Protein AF-A0AAV3ZSE6-F1 (afdb_monomer_lite)

Secondary structure (DSSP, 8-state):
--SHHHHHHHHHHHHHHHHT---PPPP-PPTT-EE-TTSSEEEEEEEEEEE-HHHHHHHHHHTT-EE----SHHHHHHHHHHHHHTT-SEEEEEEEEETTTTEEE-SS---S-S---BPTT-S-GGG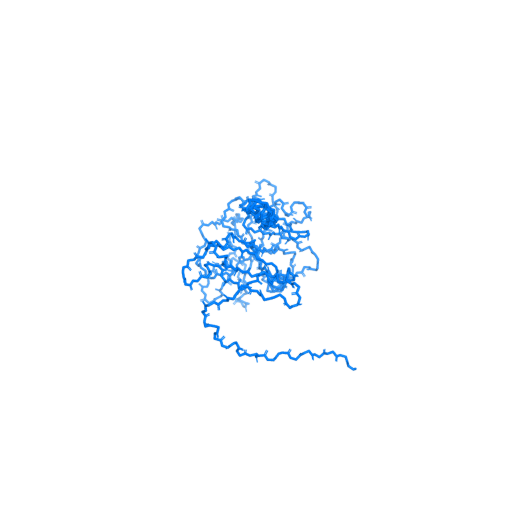--TTT---EEEEEE-BTTBS--EEEEETTS-EEEEEEEE------EETTEETT-S--GGG-EEEE-TTS-EEEE-GGGS-TT-------S----------------

Sequence (233 aa):
MATFGKYFLIVWTILFFNFFMETQAPPSCDHGWTRTPNGEACVKMYIRPPKAWHSARRACRDEGGDLVTIFDETKSNFVRDILAVNNTTTAWIGFHVILTEERWHWLDEDGTPNYTNWRYGYPDEDFWDPMVRAEECAIAAWVNGLGAPWINYVCFVTYPYICEKPLPSKCQWNDTVCLNIHETYDGWKCLKGRDGVARIVWPETYPPGSSGPIISGYALPILRSEKRRRDLQ

Foldseek 3Di:
DPDVVVVVVVVVVVVVVVVVPPPDDAFDDDPQWDAAPVRFKTKHWFFPPFFQQVVQQVVLVVQQWGFADDQDLSRLLVVLVNCVVVVHFKAFGQWWADLVVRDIAGVPRPDDHPDAQADVCPPPPVVDPVVPSFIWGWMFGHDPPGSRHIYIDGRRDTGITMTMHTGPDQQDDDPPDSVDPPPDNPQWDWDQDPVRGIDTDHPVVDDPPDPDPPDPDDDDDDDDDDDDDDDDD

Structure (mmCIF, N/CA/C/O backbone):
data_AF-A0AAV3ZSE6-F1
#
_entry.id   AF-A0AAV3ZSE6-F1
#
loop_
_atom_site.group_PDB
_atom_site.id
_atom_site.type_symbol
_atom_site.label_atom_id
_atom_site.label_alt_id
_atom_site.label_comp_id
_atom_site.label_asym_id
_atom_site.label_entity_id
_atom_site.label_seq_id
_atom_site.pdbx_PDB_ins_code
_atom_site.Cartn_x
_atom_site.Cartn_y
_atom_site.Cartn_z
_atom_site.occupancy
_atom_site.B_iso_or_equiv
_atom_site.auth_seq_id
_atom_site.auth_comp_id
_atom_site.auth_asym_id
_atom_site.auth_atom_id
_atom_site.pdbx_PDB_model_num
ATOM 1 N N . MET A 1 1 ? -50.571 9.881 52.891 1.00 47.00 1 MET A N 1
ATOM 2 C CA . MET A 1 1 ? -49.829 8.755 52.277 1.00 47.00 1 MET A CA 1
ATOM 3 C C . MET A 1 1 ? -49.538 9.052 50.800 1.00 47.00 1 MET A C 1
ATOM 5 O O . MET A 1 1 ? -50.133 8.435 49.933 1.00 47.00 1 MET A O 1
ATOM 9 N N . ALA A 1 2 ? -48.681 10.033 50.483 1.00 50.22 2 ALA A N 1
ATOM 10 C CA . ALA A 1 2 ? -48.444 10.442 49.083 1.00 50.22 2 ALA A CA 1
ATOM 11 C C . ALA A 1 2 ? -47.004 10.924 48.804 1.00 50.22 2 ALA A C 1
ATOM 13 O O . ALA A 1 2 ? -46.751 11.631 47.833 1.00 50.22 2 ALA A O 1
ATOM 14 N N . THR A 1 3 ? -46.051 10.564 49.663 1.00 50.06 3 THR A N 1
ATOM 15 C CA . THR A 1 3 ? -44.640 10.968 49.540 1.00 50.06 3 THR A CA 1
ATOM 16 C C . THR A 1 3 ? -43.708 9.798 49.226 1.00 50.06 3 THR A C 1
ATOM 18 O O . THR A 1 3 ? -42.676 10.019 48.609 1.00 50.06 3 THR A O 1
ATOM 21 N N . PHE A 1 4 ? -44.091 8.549 49.518 1.00 46.91 4 PHE A N 1
ATOM 22 C CA . PHE A 1 4 ? -43.256 7.361 49.265 1.00 46.91 4 PHE A CA 1
ATOM 23 C C . PHE A 1 4 ? -43.131 6.968 47.778 1.00 46.91 4 PHE A C 1
ATOM 25 O O . PHE A 1 4 ? -42.083 6.490 47.357 1.00 46.91 4 PHE A O 1
ATOM 32 N N . GLY A 1 5 ? -44.156 7.216 46.953 1.00 44.03 5 GLY A N 1
ATOM 33 C CA . GLY A 1 5 ? -44.151 6.825 45.532 1.00 44.03 5 GLY A CA 1
ATOM 34 C C . GLY A 1 5 ? -43.256 7.681 44.626 1.00 44.03 5 GLY A C 1
ATOM 35 O O . GLY A 1 5 ? -42.793 7.205 43.593 1.00 44.03 5 GLY A O 1
ATOM 36 N N . LYS A 1 6 ? -42.965 8.932 45.015 1.00 47.88 6 LYS A N 1
ATOM 37 C CA . LYS A 1 6 ? -42.118 9.839 44.219 1.00 47.88 6 LYS A CA 1
ATOM 38 C C . LYS A 1 6 ? -40.635 9.473 44.311 1.00 47.88 6 LYS A C 1
ATOM 40 O O . LYS A 1 6 ? -39.945 9.515 43.301 1.00 47.88 6 LYS A O 1
ATOM 45 N N . TYR A 1 7 ? -40.164 9.049 45.485 1.00 50.03 7 TYR A N 1
ATOM 46 C CA . TYR A 1 7 ? -38.776 8.610 45.666 1.00 50.03 7 TYR A CA 1
ATOM 47 C C . TYR A 1 7 ? -38.485 7.299 44.929 1.00 50.03 7 TYR A C 1
ATOM 49 O O . TYR A 1 7 ? -37.416 7.155 44.347 1.00 50.03 7 TYR A O 1
ATOM 57 N N . PHE A 1 8 ? -39.452 6.377 44.880 1.00 53.03 8 PHE A N 1
ATOM 58 C CA . PHE A 1 8 ? -39.282 5.088 44.205 1.00 53.03 8 PHE A CA 1
ATOM 59 C C . PHE A 1 8 ? -39.116 5.241 42.684 1.00 53.03 8 PHE A C 1
ATOM 61 O O . PHE A 1 8 ? -38.251 4.598 42.102 1.00 53.03 8 PHE A O 1
ATOM 68 N N . LEU A 1 9 ? -39.876 6.148 42.054 1.00 53.94 9 LEU A N 1
ATOM 69 C CA . LEU A 1 9 ? -39.773 6.443 40.619 1.00 53.94 9 LEU A CA 1
ATOM 70 C C . LEU A 1 9 ? -38.476 7.180 40.255 1.00 53.94 9 LEU A C 1
ATOM 72 O O . LEU A 1 9 ? -37.886 6.872 39.227 1.00 53.94 9 LEU A O 1
ATOM 76 N N . ILE A 1 10 ? -38.004 8.102 41.104 1.00 56.94 10 ILE A N 1
ATOM 77 C CA . ILE A 1 10 ? -36.757 8.855 40.874 1.00 56.94 10 ILE A CA 1
ATOM 78 C C . I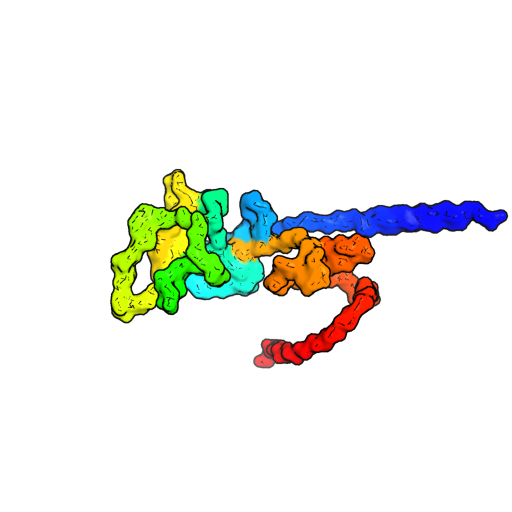LE A 1 10 ? -35.527 7.944 41.002 1.00 56.94 10 ILE A C 1
ATOM 80 O O . ILE A 1 10 ? -34.599 8.036 40.203 1.00 56.94 10 ILE A O 1
ATOM 84 N N . VAL A 1 11 ? -35.518 7.030 41.978 1.00 57.41 11 VAL A N 1
ATOM 85 C CA . VAL A 1 11 ? -34.429 6.051 42.126 1.00 57.41 11 VAL A CA 1
ATOM 86 C C . VAL A 1 11 ? -34.446 5.050 40.965 1.00 57.41 11 VAL A C 1
ATOM 88 O O . VAL A 1 11 ? -33.386 4.721 40.440 1.00 57.41 11 VAL A O 1
ATOM 91 N N . TRP A 1 12 ? -35.628 4.639 40.487 1.00 50.97 12 TRP A N 1
ATOM 92 C CA . TRP A 1 12 ? -35.752 3.782 39.304 1.00 50.97 12 TRP A CA 1
ATOM 93 C C . TRP A 1 12 ? -35.267 4.466 38.023 1.00 50.97 12 TRP A C 1
ATOM 95 O O . TRP A 1 12 ? -34.550 3.836 37.256 1.00 50.97 12 TRP A O 1
ATOM 105 N N . THR A 1 13 ? -35.579 5.749 37.797 1.00 53.41 13 THR A N 1
ATOM 106 C CA . THR A 1 13 ? -35.092 6.486 36.619 1.00 53.41 13 THR A CA 1
ATOM 107 C C . THR A 1 13 ? -33.597 6.760 36.678 1.00 53.41 13 THR A C 1
ATOM 109 O O . THR A 1 13 ? -32.956 6.672 35.640 1.00 53.41 13 THR A O 1
ATOM 112 N N . ILE A 1 14 ? -33.022 7.045 37.853 1.00 53.88 14 ILE A N 1
ATOM 113 C CA . ILE A 1 14 ? -31.570 7.235 38.021 1.00 53.88 14 ILE A CA 1
ATOM 114 C C . ILE A 1 14 ? -30.821 5.911 37.818 1.00 53.88 14 ILE A C 1
ATOM 116 O O . ILE A 1 14 ? -29.794 5.896 37.144 1.00 53.88 14 ILE A O 1
ATOM 120 N N . LEU A 1 15 ? -31.329 4.790 38.336 1.00 51.50 15 LEU A N 1
ATOM 121 C CA . LEU A 1 15 ? -30.721 3.475 38.109 1.00 51.50 15 LEU A CA 1
ATOM 122 C C . LEU A 1 15 ? -30.873 3.013 36.645 1.00 51.50 15 LEU A C 1
ATOM 124 O O . LEU A 1 15 ? -29.919 2.474 36.096 1.00 51.50 15 LEU A O 1
ATOM 128 N N . PHE A 1 16 ? -31.993 3.307 35.970 1.00 51.22 16 PHE A N 1
ATOM 129 C CA . PHE A 1 16 ? -32.158 3.053 34.526 1.00 51.22 16 PHE A CA 1
ATOM 130 C C . PHE A 1 16 ? -31.294 3.973 33.643 1.00 51.22 16 PHE A C 1
ATOM 132 O O . PHE A 1 16 ? -30.771 3.520 32.629 1.00 51.22 16 PHE A O 1
ATOM 139 N N . PHE A 1 17 ? -31.115 5.250 34.013 1.00 48.50 17 PHE A N 1
ATOM 140 C CA . PHE A 1 17 ? -30.248 6.187 33.281 1.00 48.50 17 PHE A CA 1
ATOM 141 C C . PHE A 1 17 ? -28.769 5.805 33.391 1.00 48.50 17 PHE A C 1
ATOM 143 O O . PHE A 1 17 ? -28.042 5.908 32.407 1.00 48.50 17 PHE A O 1
ATOM 150 N N . ASN A 1 18 ? -28.329 5.332 34.563 1.00 42.00 18 ASN A N 1
ATOM 151 C CA . ASN A 1 18 ? -26.958 4.854 34.762 1.00 42.00 18 ASN A CA 1
ATOM 152 C C . ASN A 1 18 ? -26.698 3.498 34.084 1.00 42.00 18 ASN A C 1
ATOM 154 O O . ASN A 1 18 ? -25.556 3.210 33.745 1.00 42.00 18 ASN A O 1
ATOM 158 N N . PHE A 1 19 ? -27.738 2.692 33.834 1.00 43.69 19 PHE A N 1
ATOM 159 C CA . PHE A 1 19 ? -27.626 1.428 33.095 1.00 43.69 19 PHE A CA 1
ATOM 160 C C . PHE A 1 19 ? -27.504 1.627 31.570 1.00 43.69 19 PHE A C 1
ATOM 162 O O . PHE A 1 19 ? -27.024 0.749 30.867 1.00 43.69 19 PHE A O 1
ATOM 169 N N . PHE A 1 20 ? -27.909 2.787 31.035 1.00 45.12 20 PHE A N 1
ATOM 170 C CA . PHE A 1 20 ? -27.900 3.068 29.589 1.00 45.12 20 PHE A CA 1
ATOM 171 C C . PHE A 1 20 ? -26.660 3.831 29.088 1.00 45.12 20 PHE A C 1
ATOM 173 O O . PHE A 1 20 ? -26.598 4.216 27.921 1.00 45.12 20 PHE A O 1
ATOM 180 N N . MET A 1 21 ? -25.667 4.034 29.956 1.00 43.94 21 MET A N 1
ATOM 181 C CA . MET A 1 21 ? -24.302 4.425 29.589 1.00 43.94 21 MET A CA 1
ATOM 182 C C . MET A 1 21 ? -23.377 3.203 29.680 1.00 43.94 21 MET A C 1
ATOM 184 O O . MET A 1 21 ? -22.280 3.284 30.224 1.00 43.94 21 MET A O 1
ATOM 188 N N . GLU A 1 22 ? -23.817 2.052 29.162 1.00 44.88 22 GLU A N 1
ATOM 189 C CA . GLU A 1 22 ? -22.892 0.973 28.818 1.00 44.88 22 GLU A CA 1
ATOM 190 C C . GLU A 1 22 ? -21.918 1.558 27.785 1.00 44.88 22 GLU A C 1
ATOM 192 O O . GLU A 1 22 ? -22.284 1.890 26.652 1.00 44.88 22 GLU A O 1
ATOM 197 N N . THR A 1 23 ? -20.689 1.802 28.224 1.00 42.88 23 THR A N 1
ATOM 198 C CA . THR A 1 23 ? -19.615 2.354 27.413 1.00 42.88 23 THR A CA 1
ATOM 199 C C . THR A 1 23 ? -19.345 1.383 26.272 1.00 42.88 23 THR A C 1
ATOM 201 O O . THR A 1 23 ? -18.690 0.362 26.475 1.00 42.88 23 THR A O 1
ATOM 204 N N . GLN A 1 24 ? -19.850 1.668 25.070 1.00 53.22 24 GLN A N 1
ATOM 205 C CA . GLN A 1 24 ? -19.402 0.943 23.886 1.00 53.22 24 GLN A CA 1
ATOM 206 C C . GLN A 1 24 ? -17.888 1.117 23.804 1.00 53.22 24 GLN A C 1
ATOM 208 O O . GLN A 1 24 ? -17.390 2.247 23.776 1.00 53.22 24 GLN A O 1
ATOM 213 N N . ALA A 1 25 ? -17.164 -0.001 23.845 1.00 54.03 25 ALA A N 1
ATOM 214 C CA . ALA A 1 25 ? -15.721 0.007 23.696 1.00 54.03 25 ALA A CA 1
ATOM 215 C C . ALA A 1 25 ? -15.362 0.767 22.405 1.00 54.03 25 ALA A C 1
ATOM 217 O O . ALA A 1 25 ? -16.074 0.635 21.402 1.00 54.03 25 ALA A O 1
ATOM 218 N N . PRO A 1 26 ? -14.304 1.595 22.417 1.00 61.12 26 PRO A N 1
ATOM 219 C CA . PRO A 1 26 ? -13.887 2.300 21.216 1.00 61.12 26 PRO A CA 1
ATOM 220 C C . PRO A 1 26 ? -13.619 1.286 20.092 1.00 61.12 26 PRO A C 1
ATOM 222 O O . PRO A 1 26 ? -13.132 0.192 20.388 1.00 61.12 26 PRO A O 1
ATOM 225 N N . PRO A 1 27 ? -13.895 1.634 18.818 1.00 69.19 27 PRO A N 1
ATOM 226 C CA . PRO A 1 27 ? -13.623 0.747 17.691 1.00 69.19 27 PRO A CA 1
ATOM 227 C C . PRO A 1 27 ? -12.187 0.229 17.770 1.00 69.19 27 PRO A C 1
ATOM 229 O O . PRO A 1 27 ? -11.254 1.021 17.885 1.00 69.19 27 PRO A O 1
ATOM 232 N N . SER A 1 28 ? -11.984 -1.081 17.745 1.00 81.94 28 SER A N 1
ATOM 233 C CA . SER A 1 28 ? -10.660 -1.704 17.811 1.00 81.94 28 SER A CA 1
ATOM 234 C C . SER A 1 28 ? -10.385 -2.509 16.548 1.00 81.94 28 SER A C 1
ATOM 236 O O . SER A 1 28 ? -11.311 -2.888 15.840 1.00 81.94 28 SER A O 1
ATOM 238 N N . CYS A 1 29 ? -9.111 -2.781 16.274 1.00 87.62 29 CYS A N 1
ATOM 239 C CA . CYS A 1 29 ? -8.750 -3.696 15.200 1.00 87.62 29 CYS A CA 1
ATOM 240 C C . CYS A 1 29 ? -9.054 -5.142 15.594 1.00 87.62 29 CYS A C 1
ATOM 242 O O . CYS A 1 29 ? -8.879 -5.518 16.756 1.00 87.62 29 CYS A O 1
ATOM 244 N N . ASP A 1 30 ? -9.481 -5.939 14.616 1.00 87.50 30 ASP A N 1
ATOM 245 C CA . ASP A 1 30 ? -9.689 -7.374 14.790 1.00 87.50 30 ASP A CA 1
ATOM 246 C C . ASP A 1 30 ? -8.364 -8.080 15.109 1.00 87.50 30 ASP A C 1
ATOM 248 O O . ASP A 1 30 ? -7.269 -7.558 14.873 1.00 87.50 30 ASP A O 1
ATOM 252 N N . HIS A 1 31 ? -8.439 -9.306 15.627 1.00 87.00 31 HIS A N 1
ATOM 253 C CA . HIS A 1 31 ? -7.239 -10.075 15.944 1.00 87.00 31 HIS A CA 1
ATOM 254 C C . HIS A 1 31 ? -6.325 -10.242 14.713 1.00 87.00 31 HIS A C 1
ATOM 256 O O . HIS A 1 31 ? -6.750 -10.692 13.646 1.00 87.00 31 HIS A O 1
ATOM 262 N N . GLY A 1 32 ? -5.040 -9.914 14.878 1.00 89.38 32 GLY A N 1
ATOM 263 C CA . GLY A 1 32 ? -4.034 -9.975 13.813 1.00 89.38 32 GLY A CA 1
ATOM 264 C C . GLY A 1 32 ? -3.989 -8.749 12.897 1.00 89.38 32 GLY A C 1
ATOM 265 O O . GLY A 1 32 ? -3.174 -8.730 11.977 1.00 89.38 32 GLY A O 1
ATOM 266 N N . TRP A 1 33 ? -4.825 -7.739 13.143 1.00 94.12 33 TRP A N 1
ATOM 267 C CA . TRP A 1 33 ? -4.740 -6.439 12.491 1.00 94.12 33 TRP A CA 1
ATOM 268 C C . TRP A 1 33 ? -4.076 -5.409 13.410 1.00 94.12 33 TRP A C 1
ATOM 270 O O . TRP A 1 33 ? -4.335 -5.356 14.612 1.00 94.12 33 TRP A O 1
ATOM 280 N N . THR A 1 34 ? -3.250 -4.549 12.828 1.00 95.56 34 THR A N 1
ATOM 281 C CA . THR A 1 34 ? -2.498 -3.510 13.534 1.00 95.56 34 THR A CA 1
ATOM 282 C C . THR A 1 34 ? -3.092 -2.143 13.235 1.00 95.56 34 THR A C 1
ATOM 284 O O . THR A 1 34 ? -3.253 -1.763 12.078 1.00 95.56 34 THR A O 1
ATOM 287 N N . ARG A 1 35 ? -3.398 -1.376 14.281 1.00 94.12 35 ARG A N 1
ATOM 288 C CA . ARG A 1 35 ? -3.930 -0.014 14.159 1.00 94.12 35 ARG A CA 1
ATOM 289 C C . ARG A 1 35 ? -2.897 0.922 13.526 1.00 94.12 35 ARG A C 1
ATOM 291 O O . ARG A 1 35 ? -1.724 0.888 13.893 1.00 94.12 35 ARG A O 1
ATOM 298 N N . THR A 1 36 ? -3.338 1.767 12.600 1.00 94.25 36 THR A N 1
ATOM 299 C CA . THR A 1 36 ? -2.487 2.779 11.960 1.00 94.25 36 THR A CA 1
ATOM 300 C C . THR A 1 36 ? -2.092 3.889 12.939 1.00 94.25 36 THR A C 1
ATOM 302 O O . THR A 1 36 ? -2.815 4.125 13.911 1.00 94.25 36 THR A O 1
ATOM 305 N N . PRO A 1 37 ? -0.994 4.629 12.689 1.00 93.56 37 PRO A N 1
ATOM 306 C CA . PRO A 1 37 ? -0.546 5.698 13.587 1.00 93.56 37 PRO A CA 1
ATOM 307 C C . PRO A 1 37 ? -1.586 6.804 13.830 1.00 93.56 37 PRO A C 1
ATOM 309 O O . PRO A 1 37 ? -1.721 7.278 14.954 1.00 93.56 37 PRO A O 1
ATOM 312 N N . ASN A 1 38 ? -2.364 7.176 12.807 1.00 88.31 38 ASN A N 1
ATOM 313 C CA . ASN A 1 38 ? -3.469 8.139 12.933 1.00 88.31 38 ASN A CA 1
ATOM 314 C C . ASN A 1 38 ? -4.718 7.550 13.622 1.00 88.31 38 ASN A C 1
ATOM 316 O O . ASN A 1 38 ? -5.632 8.282 13.988 1.00 88.31 38 ASN A O 1
ATOM 320 N N . GLY A 1 39 ? -4.770 6.230 13.822 1.00 87.62 39 GLY A N 1
ATOM 321 C CA . GLY A 1 39 ? -5.879 5.541 14.472 1.00 87.62 39 GLY A CA 1
ATOM 322 C C . GLY A 1 39 ? -7.161 5.441 13.641 1.00 87.62 39 GLY A C 1
ATOM 323 O O . GLY A 1 39 ? -8.203 5.099 14.203 1.00 87.62 39 GLY A O 1
ATOM 324 N N . GLU A 1 40 ? -7.100 5.728 12.343 1.00 84.75 40 GLU A N 1
ATOM 325 C CA . GLU A 1 40 ? -8.266 5.756 11.450 1.00 84.75 40 GLU A CA 1
ATOM 326 C C . GLU A 1 40 ? -8.478 4.443 10.694 1.00 84.75 40 GLU A C 1
ATOM 328 O O . GLU A 1 40 ? -9.549 4.227 10.136 1.00 84.75 40 GLU A O 1
ATOM 333 N N . ALA A 1 41 ? -7.493 3.544 10.693 1.00 89.44 41 ALA A N 1
ATOM 334 C CA . ALA A 1 41 ? -7.574 2.272 9.993 1.00 89.44 41 ALA A CA 1
ATOM 335 C C . ALA A 1 41 ? -6.803 1.157 10.713 1.00 89.44 41 ALA A C 1
ATOM 337 O O . ALA A 1 41 ? -6.074 1.366 11.689 1.00 89.44 41 ALA A O 1
ATOM 338 N N . CYS A 1 42 ? -6.994 -0.053 10.211 1.00 94.06 42 CYS A N 1
ATOM 339 C CA . CYS A 1 42 ? -6.332 -1.276 10.621 1.00 94.06 42 CYS A CA 1
ATOM 340 C C . CYS A 1 42 ? -5.607 -1.871 9.417 1.00 94.06 42 CYS A C 1
ATOM 342 O O . CYS A 1 42 ? -6.140 -1.881 8.313 1.00 94.06 42 CYS A O 1
ATOM 344 N N . VAL A 1 43 ? -4.402 -2.389 9.626 1.00 97.06 43 VAL A N 1
ATOM 345 C CA . VAL A 1 43 ? -3.546 -2.946 8.576 1.00 97.06 43 VAL A CA 1
ATOM 346 C C . VAL A 1 43 ? -3.125 -4.365 8.925 1.00 97.06 43 VAL A C 1
ATOM 348 O O . VAL A 1 43 ? -2.802 -4.655 10.077 1.00 97.06 43 VAL A O 1
ATOM 351 N N . LYS A 1 44 ? -3.091 -5.250 7.930 1.00 97.25 44 LYS A N 1
ATOM 352 C CA . LYS A 1 44 ? -2.629 -6.630 8.086 1.00 97.25 44 LYS A CA 1
ATOM 353 C C . LYS A 1 44 ? -1.832 -7.080 6.872 1.00 97.25 44 LYS A C 1
ATOM 355 O O . LYS A 1 44 ? -2.191 -6.785 5.737 1.00 97.25 44 LYS A O 1
ATOM 360 N N . MET A 1 45 ? -0.748 -7.809 7.120 1.00 97.44 45 MET A N 1
ATOM 361 C CA . MET A 1 45 ? 0.119 -8.348 6.078 1.00 97.44 45 MET A CA 1
ATOM 362 C C . MET A 1 45 ? -0.131 -9.841 5.866 1.00 97.44 45 MET A C 1
ATOM 364 O O . MET A 1 45 ? -0.221 -10.615 6.817 1.00 97.44 45 MET A O 1
ATOM 368 N N . TYR A 1 46 ? -0.175 -10.245 4.601 1.00 97.62 46 TYR A N 1
ATOM 369 C CA . TYR A 1 46 ? -0.331 -11.624 4.163 1.00 97.62 46 TYR A CA 1
ATOM 370 C C . TYR A 1 46 ? 0.934 -12.097 3.452 1.00 97.62 46 TYR A C 1
ATOM 372 O O . TYR A 1 46 ? 1.232 -11.672 2.339 1.00 97.62 46 TYR A O 1
ATOM 380 N N . ILE A 1 47 ? 1.679 -13.000 4.098 1.00 97.50 47 ILE A N 1
ATOM 381 C CA . ILE A 1 47 ? 2.922 -13.568 3.548 1.00 97.50 47 ILE A CA 1
ATOM 382 C C . ILE A 1 47 ? 2.624 -14.752 2.616 1.00 97.50 47 ILE A C 1
ATOM 384 O O . ILE A 1 47 ? 3.278 -14.920 1.586 1.00 97.50 47 ILE A O 1
ATOM 388 N N . ARG A 1 48 ? 1.647 -15.601 2.972 1.00 96.19 48 ARG A N 1
ATOM 389 C CA . ARG A 1 48 ? 1.276 -16.794 2.196 1.00 96.19 48 ARG A CA 1
ATOM 390 C C . ARG A 1 48 ? -0.247 -16.990 2.121 1.00 96.19 48 ARG A C 1
ATOM 392 O O . ARG A 1 48 ? -0.914 -16.797 3.134 1.00 96.19 48 ARG A O 1
ATOM 399 N N . PRO A 1 49 ? -0.771 -17.465 0.974 1.00 96.94 49 PRO A N 1
ATOM 400 C CA . PRO A 1 49 ? -0.066 -17.573 -0.306 1.00 96.94 49 PRO A CA 1
ATOM 401 C C . PRO A 1 49 ? 0.165 -16.177 -0.919 1.00 96.94 49 PRO A C 1
ATOM 403 O O . PRO A 1 49 ? -0.726 -15.332 -0.814 1.00 96.94 49 PRO A O 1
ATOM 406 N N . PRO A 1 50 ? 1.318 -15.922 -1.567 1.00 97.94 50 PRO A N 1
ATOM 407 C CA . PRO A 1 50 ? 1.511 -14.690 -2.325 1.00 97.94 50 PRO A CA 1
ATOM 408 C C . PRO A 1 50 ? 0.542 -14.649 -3.514 1.00 97.94 50 PRO A C 1
ATOM 410 O O . PRO A 1 50 ? 0.105 -15.691 -4.013 1.00 97.94 50 PRO A O 1
ATOM 413 N N . LYS A 1 51 ? 0.185 -13.447 -3.966 1.00 98.50 51 LYS A N 1
ATOM 414 C CA . LYS A 1 51 ? -0.845 -13.239 -4.994 1.00 98.50 51 LYS A CA 1
ATOM 415 C C . LYS A 1 51 ? -0.403 -12.198 -6.015 1.00 98.50 51 LYS A C 1
ATOM 417 O O . LYS A 1 51 ? 0.359 -11.295 -5.683 1.00 98.50 51 LYS A O 1
ATOM 422 N N . ALA A 1 52 ? -0.890 -12.333 -7.248 1.00 98.12 52 ALA A N 1
ATOM 423 C CA . ALA A 1 52 ? -0.848 -11.255 -8.236 1.00 98.12 52 ALA A CA 1
ATOM 424 C C . ALA A 1 52 ? -1.630 -10.045 -7.707 1.00 98.12 52 ALA A C 1
ATOM 426 O O . ALA A 1 52 ? -2.574 -10.235 -6.936 1.00 98.12 52 ALA A O 1
ATOM 427 N N . TRP A 1 53 ? -1.282 -8.831 -8.130 1.00 97.50 53 TRP A N 1
ATOM 428 C CA . TRP A 1 53 ? -1.807 -7.596 -7.540 1.00 97.50 53 TRP A CA 1
ATOM 429 C C . TRP A 1 53 ? -3.342 -7.550 -7.512 1.00 97.50 53 TRP A C 1
ATOM 431 O O . TRP A 1 53 ? -3.939 -7.390 -6.451 1.00 97.50 53 TRP A O 1
ATOM 441 N N . HIS A 1 54 ? -4.004 -7.848 -8.636 1.00 95.88 54 HIS A N 1
ATOM 442 C CA . HIS A 1 54 ? -5.476 -7.895 -8.709 1.00 95.88 54 HIS A CA 1
ATOM 443 C C . HIS A 1 54 ? -6.100 -8.953 -7.795 1.00 95.88 54 HIS A C 1
ATOM 445 O O . HIS A 1 54 ? -7.185 -8.763 -7.243 1.00 95.88 54 HIS A O 1
ATOM 451 N N . SER A 1 55 ? -5.415 -10.084 -7.618 1.00 98.25 55 SER A N 1
ATOM 452 C CA . SER A 1 55 ? -5.858 -11.144 -6.707 1.00 98.25 55 SER A CA 1
ATOM 453 C C . SER A 1 55 ? -5.636 -10.766 -5.242 1.00 98.25 55 SER A C 1
ATOM 455 O O . SER A 1 55 ? -6.443 -11.138 -4.395 1.00 98.25 55 SER A O 1
ATOM 457 N N . ALA A 1 56 ? -4.566 -10.027 -4.938 1.00 98.50 56 ALA A N 1
ATOM 458 C CA . ALA A 1 56 ? -4.301 -9.469 -3.617 1.00 98.50 56 ALA A CA 1
ATOM 459 C C . ALA A 1 56 ? -5.339 -8.399 -3.250 1.00 98.50 56 ALA A C 1
ATOM 461 O O . ALA A 1 56 ? -5.950 -8.488 -2.189 1.00 98.50 56 ALA A O 1
ATOM 462 N N . ARG A 1 57 ? -5.624 -7.471 -4.173 1.00 97.44 57 ARG A N 1
ATOM 463 C CA . ARG A 1 57 ? -6.683 -6.460 -4.048 1.00 97.44 57 ARG A CA 1
ATOM 464 C C . ARG A 1 57 ? -8.035 -7.092 -3.742 1.00 97.44 57 ARG A C 1
ATOM 466 O O . ARG A 1 57 ? -8.700 -6.723 -2.780 1.00 97.44 57 ARG A O 1
ATOM 473 N N . ARG A 1 58 ? -8.417 -8.108 -4.525 1.00 96.94 58 ARG A N 1
ATOM 474 C CA . ARG A 1 58 ? -9.650 -8.871 -4.295 1.00 96.94 58 ARG A CA 1
ATOM 475 C C . ARG A 1 58 ? -9.668 -9.523 -2.913 1.00 96.94 58 ARG A C 1
ATOM 477 O O . ARG A 1 58 ? -10.669 -9.404 -2.227 1.00 96.94 58 ARG A O 1
ATOM 484 N N . ALA A 1 59 ? -8.567 -10.145 -2.493 1.00 97.38 59 ALA A N 1
ATOM 485 C CA . ALA A 1 59 ? -8.483 -10.763 -1.172 1.00 97.38 59 ALA A CA 1
ATOM 486 C C . ALA A 1 59 ? -8.653 -9.740 -0.035 1.00 97.38 59 ALA A C 1
ATOM 488 O O . ALA A 1 59 ? -9.351 -10.028 0.929 1.00 97.38 59 ALA A O 1
ATOM 489 N N . CYS A 1 60 ? -8.080 -8.538 -0.158 1.00 96.19 60 CYS A N 1
ATOM 490 C CA . CYS A 1 60 ? -8.308 -7.476 0.823 1.00 96.19 60 CYS A CA 1
ATOM 491 C C . CYS A 1 60 ? -9.772 -7.010 0.837 1.00 96.19 60 CYS A C 1
ATOM 493 O O . CYS A 1 60 ? -10.340 -6.813 1.908 1.00 96.19 60 CYS A O 1
ATOM 495 N N . ARG A 1 61 ? -10.409 -6.902 -0.336 1.00 92.88 61 ARG A N 1
ATOM 496 C CA . ARG A 1 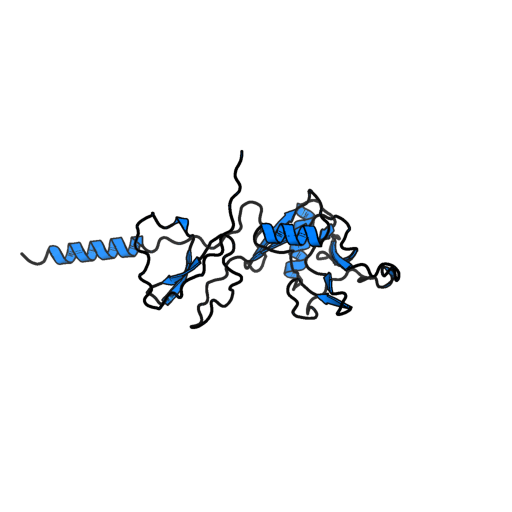61 ? -11.839 -6.567 -0.461 1.00 92.88 61 ARG A CA 1
ATOM 497 C C . ARG A 1 61 ? -12.759 -7.613 0.149 1.00 92.88 61 ARG A C 1
ATOM 499 O O . ARG A 1 61 ? -13.730 -7.247 0.806 1.00 92.88 61 ARG A O 1
ATOM 506 N N . ASP A 1 62 ? -12.433 -8.890 -0.013 1.00 90.81 62 ASP A N 1
ATOM 507 C CA . ASP A 1 62 ? -13.186 -9.994 0.586 1.00 90.81 62 ASP A CA 1
ATOM 508 C C . ASP A 1 62 ? -13.130 -9.965 2.130 1.00 90.81 62 ASP A C 1
ATOM 510 O O . ASP A 1 62 ? -14.034 -10.478 2.785 1.00 90.81 62 ASP A O 1
ATOM 514 N N . GLU A 1 63 ? -12.118 -9.316 2.719 1.00 87.44 63 GLU A N 1
ATOM 515 C CA . GLU A 1 63 ? -11.999 -9.086 4.169 1.00 87.44 63 GLU A CA 1
ATOM 516 C C . GLU A 1 63 ? -12.571 -7.740 4.635 1.00 87.44 63 GLU A C 1
ATOM 518 O O . GLU A 1 63 ? -12.377 -7.334 5.783 1.00 87.44 63 GLU A O 1
ATOM 523 N N . GLY A 1 64 ? -13.284 -7.035 3.756 1.00 83.88 64 GLY A N 1
ATOM 524 C CA . GLY A 1 64 ? -13.767 -5.699 4.055 1.00 83.88 64 GLY A CA 1
ATOM 525 C C . GLY A 1 64 ? -12.594 -4.742 4.228 1.00 83.88 64 GLY A C 1
ATOM 526 O O . GLY A 1 64 ? -12.455 -4.098 5.260 1.00 83.88 64 GLY A O 1
ATOM 527 N N . GLY A 1 65 ? -11.767 -4.608 3.204 1.00 90.81 65 GLY A N 1
ATOM 528 C CA . GLY A 1 65 ? -10.746 -3.574 3.100 1.00 90.81 65 GLY A CA 1
ATOM 529 C C . GLY A 1 65 ? -10.338 -3.379 1.647 1.00 90.81 65 GLY A C 1
ATOM 530 O O . GLY A 1 65 ? -11.075 -3.716 0.725 1.00 90.81 65 GLY A O 1
ATOM 531 N N . ASP A 1 66 ? -9.137 -2.877 1.429 1.00 95.56 66 ASP A N 1
ATOM 532 C CA . ASP A 1 66 ? -8.470 -2.908 0.130 1.00 95.56 66 ASP A CA 1
ATOM 533 C C . ASP A 1 66 ? -6.945 -2.978 0.372 1.00 95.56 66 ASP A C 1
ATOM 535 O O . ASP A 1 66 ? -6.507 -3.145 1.514 1.00 95.56 66 ASP A O 1
ATOM 539 N N . LEU A 1 67 ? -6.107 -2.947 -0.663 1.00 97.88 67 LEU A N 1
ATOM 540 C CA . LEU A 1 67 ? -4.656 -2.841 -0.471 1.00 97.88 67 LEU A CA 1
ATOM 541 C C . LEU A 1 67 ? -4.297 -1.548 0.282 1.00 97.88 67 LEU A C 1
ATOM 543 O O . LEU A 1 67 ? -4.973 -0.531 0.171 1.00 97.88 67 LEU A O 1
ATOM 547 N N . VAL A 1 68 ? -3.208 -1.570 1.047 1.00 96.94 68 VAL A N 1
ATOM 548 C CA . VAL A 1 68 ? -2.791 -0.398 1.830 1.00 96.94 68 VAL A CA 1
ATOM 549 C C . VAL A 1 68 ? -2.460 0.797 0.937 1.00 96.94 68 VAL A C 1
ATOM 551 O O . VAL A 1 68 ? -1.791 0.660 -0.093 1.00 96.94 68 VAL A O 1
ATOM 554 N N . THR A 1 69 ? -2.892 1.977 1.373 1.00 94.56 69 THR A N 1
ATOM 555 C CA . THR A 1 69 ? -2.563 3.262 0.743 1.00 94.56 69 THR A CA 1
ATOM 556 C C . THR A 1 69 ? -1.550 4.032 1.588 1.00 94.56 69 THR A C 1
ATOM 558 O O . THR A 1 69 ? -1.465 3.847 2.805 1.00 94.56 69 THR A O 1
ATOM 561 N N . ILE A 1 70 ? -0.718 4.861 0.952 1.00 93.81 70 ILE A N 1
ATOM 562 C CA . ILE A 1 70 ? 0.353 5.597 1.637 1.00 93.81 70 ILE A CA 1
ATOM 563 C C . ILE A 1 70 ? 0.331 7.060 1.190 1.00 93.81 70 ILE A C 1
ATOM 565 O O . ILE A 1 70 ? 0.843 7.403 0.129 1.00 93.81 70 ILE A O 1
ATOM 569 N N . PHE A 1 71 ? -0.239 7.926 2.026 1.00 91.31 71 PHE A N 1
ATOM 570 C CA . PHE A 1 71 ? -0.402 9.355 1.725 1.00 91.31 71 PHE A CA 1
ATOM 571 C C . PHE A 1 71 ? 0.579 10.272 2.461 1.00 91.31 71 PHE A C 1
ATOM 573 O O . PHE A 1 71 ? 0.595 11.474 2.209 1.00 91.31 71 PHE A O 1
ATOM 580 N N . ASP A 1 72 ? 1.396 9.725 3.360 1.00 92.81 72 ASP A N 1
ATOM 581 C CA . ASP A 1 72 ? 2.387 10.482 4.112 1.00 92.81 72 ASP A CA 1
ATOM 582 C C . ASP A 1 72 ? 3.556 9.599 4.584 1.00 92.81 72 ASP A C 1
ATOM 584 O O . ASP A 1 72 ? 3.513 8.363 4.557 1.00 92.81 72 ASP A O 1
ATOM 588 N N . GLU A 1 73 ? 4.619 10.259 5.045 1.00 95.31 73 GLU A N 1
ATOM 589 C CA . GLU A 1 73 ? 5.833 9.611 5.544 1.00 95.31 73 GLU A CA 1
ATOM 590 C C . GLU A 1 73 ? 5.579 8.756 6.796 1.00 95.31 73 GLU A C 1
ATOM 592 O O . GLU A 1 73 ? 6.213 7.714 6.983 1.00 95.31 73 GLU A O 1
ATOM 597 N N . THR A 1 74 ? 4.626 9.150 7.645 1.00 96.12 74 THR A N 1
ATOM 598 C CA . THR A 1 74 ? 4.288 8.412 8.871 1.00 96.12 74 THR A CA 1
ATOM 599 C C . THR A 1 74 ? 3.729 7.037 8.518 1.00 96.12 74 THR A C 1
ATOM 601 O O . THR A 1 74 ? 4.171 6.020 9.058 1.00 96.12 74 THR A O 1
ATOM 604 N N . LYS A 1 75 ? 2.808 6.984 7.554 1.00 95.75 75 LYS A N 1
ATOM 605 C CA . LYS A 1 75 ? 2.243 5.753 7.008 1.00 95.75 75 LYS A CA 1
ATOM 606 C C . LYS A 1 75 ? 3.304 4.925 6.283 1.00 95.75 75 LYS A C 1
ATOM 608 O O . LYS A 1 75 ? 3.316 3.705 6.431 1.00 95.75 75 LYS A O 1
ATOM 613 N N . SER A 1 76 ? 4.231 5.565 5.570 1.00 97.06 76 SER A N 1
ATOM 614 C CA . SER A 1 76 ? 5.323 4.869 4.877 1.00 97.06 76 SER A CA 1
ATOM 615 C C . SER A 1 76 ? 6.297 4.192 5.855 1.00 97.06 76 SER A C 1
ATOM 617 O O . SER A 1 76 ? 6.633 3.015 5.703 1.00 97.06 76 SER A O 1
ATOM 619 N N . ASN A 1 77 ? 6.681 4.885 6.931 1.00 97.25 77 ASN A N 1
ATOM 620 C CA . ASN A 1 77 ? 7.477 4.315 8.022 1.00 97.25 77 ASN A CA 1
ATOM 621 C C . ASN A 1 77 ? 6.735 3.184 8.748 1.00 97.25 77 ASN A C 1
ATOM 623 O O . ASN A 1 77 ? 7.330 2.151 9.045 1.00 97.25 77 ASN A O 1
ATOM 627 N N . PHE A 1 78 ? 5.429 3.330 8.967 1.00 97.44 78 PHE A N 1
ATOM 628 C CA . PHE A 1 78 ? 4.613 2.259 9.532 1.00 97.44 78 PHE A CA 1
ATOM 629 C C . PHE A 1 78 ? 4.606 1.005 8.641 1.00 97.44 78 PHE A C 1
ATOM 631 O O . PHE A 1 78 ? 4.792 -0.103 9.140 1.00 97.44 78 PHE A O 1
ATOM 638 N N . VAL A 1 79 ? 4.471 1.154 7.317 1.00 98.06 79 VAL A N 1
ATOM 639 C CA . VAL A 1 79 ? 4.560 0.026 6.371 1.00 98.06 79 VAL A CA 1
ATOM 640 C C . VAL A 1 79 ? 5.942 -0.638 6.409 1.00 98.06 79 VAL A C 1
ATOM 642 O O . VAL A 1 79 ? 6.020 -1.868 6.417 1.00 98.06 79 VAL A O 1
ATOM 645 N N . ARG A 1 80 ? 7.034 0.133 6.511 1.00 97.62 80 ARG A N 1
ATOM 646 C CA . ARG A 1 80 ? 8.387 -0.419 6.725 1.00 97.62 80 ARG A CA 1
ATOM 647 C C . ARG A 1 80 ? 8.446 -1.299 7.969 1.00 97.62 80 ARG A C 1
ATOM 649 O O . ARG A 1 80 ? 9.028 -2.381 7.921 1.00 97.62 80 ARG A O 1
ATOM 656 N N . ASP A 1 81 ? 7.861 -0.846 9.070 1.00 96.94 81 ASP A N 1
ATOM 657 C CA . ASP A 1 81 ? 7.893 -1.579 10.334 1.00 96.94 81 ASP A CA 1
ATOM 658 C C . ASP A 1 81 ? 7.052 -2.865 10.248 1.00 96.94 81 ASP A C 1
ATOM 660 O O . ASP A 1 81 ? 7.482 -3.912 10.733 1.00 96.94 81 ASP A O 1
ATOM 664 N N . ILE A 1 82 ? 5.916 -2.836 9.536 1.00 97.38 82 ILE A N 1
ATOM 665 C CA . ILE A 1 82 ? 5.131 -4.040 9.215 1.00 97.38 82 ILE A CA 1
ATOM 666 C C . ILE A 1 82 ? 5.973 -5.054 8.429 1.00 97.38 82 ILE A C 1
ATOM 668 O O . ILE A 1 82 ? 5.991 -6.232 8.795 1.00 97.38 82 ILE A O 1
ATOM 672 N N . LEU A 1 83 ? 6.700 -4.618 7.395 1.00 97.50 83 LEU A N 1
ATOM 673 C CA . LEU A 1 83 ? 7.602 -5.484 6.625 1.00 97.50 83 LEU A CA 1
ATOM 674 C C . LEU A 1 83 ? 8.702 -6.091 7.513 1.00 97.50 83 LEU A C 1
ATOM 676 O O . LEU A 1 83 ? 8.954 -7.297 7.455 1.00 97.50 83 LEU A O 1
ATOM 680 N N . ALA A 1 84 ? 9.309 -5.269 8.375 1.00 96.19 84 ALA A N 1
ATOM 681 C CA . ALA A 1 84 ? 10.382 -5.675 9.280 1.00 96.19 84 ALA A CA 1
ATOM 682 C C . ALA A 1 84 ? 9.925 -6.749 10.279 1.00 96.19 84 ALA A C 1
ATOM 684 O O . ALA A 1 84 ? 10.559 -7.797 10.400 1.00 96.19 84 ALA A O 1
ATOM 685 N N . VAL A 1 85 ? 8.798 -6.518 10.963 1.00 95.38 85 VAL A N 1
ATOM 686 C CA . VAL A 1 85 ? 8.244 -7.444 11.968 1.00 95.38 85 VAL A CA 1
ATOM 687 C C . VAL A 1 85 ? 7.832 -8.776 11.337 1.00 95.38 85 VAL A C 1
ATOM 689 O O . VAL A 1 85 ? 7.953 -9.823 11.968 1.00 95.38 85 VAL A O 1
ATOM 692 N N . ASN A 1 86 ? 7.400 -8.759 10.074 1.00 95.00 86 ASN A N 1
ATOM 693 C CA . ASN A 1 86 ? 7.037 -9.958 9.319 1.00 95.00 86 ASN A CA 1
ATOM 694 C C . ASN A 1 86 ? 8.224 -10.611 8.586 1.00 95.00 86 ASN A C 1
ATOM 696 O O . ASN A 1 86 ? 8.010 -11.529 7.791 1.00 95.00 86 ASN A O 1
ATOM 700 N N . ASN A 1 87 ? 9.460 -10.147 8.815 1.00 95.31 87 ASN A N 1
ATOM 701 C CA . ASN A 1 87 ? 10.680 -10.628 8.155 1.00 95.31 87 ASN A CA 1
ATOM 702 C C . ASN A 1 87 ? 10.520 -10.762 6.627 1.00 95.31 87 ASN A C 1
ATOM 704 O O . ASN A 1 87 ? 10.883 -11.773 6.023 1.00 95.31 87 ASN A O 1
ATOM 708 N N . THR A 1 88 ? 9.893 -9.760 6.010 1.00 95.81 88 THR A N 1
ATOM 709 C CA . THR A 1 88 ? 9.587 -9.752 4.581 1.00 95.81 88 THR A CA 1
ATOM 710 C C . THR A 1 88 ? 10.203 -8.525 3.924 1.00 95.81 88 THR A C 1
ATOM 712 O O . THR A 1 88 ? 10.167 -7.427 4.467 1.00 95.81 88 THR A O 1
ATOM 715 N N . THR A 1 89 ? 10.773 -8.703 2.733 1.00 95.94 89 THR A N 1
ATOM 716 C CA . THR A 1 89 ? 11.498 -7.636 2.032 1.00 95.94 89 THR A CA 1
ATOM 717 C C . THR A 1 89 ? 10.631 -6.821 1.083 1.00 95.94 89 THR A C 1
ATOM 719 O O . THR A 1 89 ? 11.020 -5.712 0.741 1.00 95.94 89 THR A O 1
ATOM 722 N N . THR A 1 90 ? 9.488 -7.341 0.631 1.00 97.56 90 THR A N 1
ATOM 723 C CA . THR A 1 90 ? 8.602 -6.662 -0.328 1.00 97.56 90 THR A CA 1
ATOM 724 C C . THR A 1 90 ? 7.147 -7.074 -0.140 1.00 97.56 90 THR A C 1
ATOM 726 O O . THR A 1 90 ? 6.866 -8.214 0.238 1.00 97.56 90 THR A O 1
ATOM 729 N N . ALA A 1 91 ? 6.217 -6.165 -0.427 1.00 98.44 91 ALA A N 1
ATOM 730 C CA . ALA A 1 91 ? 4.797 -6.487 -0.496 1.00 98.44 91 ALA A CA 1
ATOM 731 C C . ALA A 1 91 ? 4.041 -5.557 -1.449 1.00 98.44 91 ALA A C 1
ATOM 733 O O . ALA A 1 91 ? 4.412 -4.393 -1.603 1.00 98.44 91 ALA A O 1
ATOM 734 N N . TRP A 1 92 ? 2.956 -6.057 -2.041 1.00 98.62 92 TRP A N 1
ATOM 735 C CA . TRP A 1 92 ? 2.019 -5.243 -2.809 1.00 98.62 92 TRP A CA 1
ATOM 736 C C . TRP A 1 92 ? 1.354 -4.172 -1.940 1.00 98.62 92 TRP A C 1
ATOM 738 O O . TRP A 1 92 ? 0.908 -4.456 -0.822 1.00 98.62 92 TRP A O 1
ATOM 748 N N . ILE A 1 93 ? 1.248 -2.970 -2.509 1.00 98.06 93 ILE A N 1
ATOM 749 C CA . ILE A 1 93 ? 0.474 -1.831 -1.999 1.00 98.06 93 ILE A CA 1
ATOM 750 C C . ILE A 1 93 ? -0.543 -1.382 -3.056 1.00 98.06 93 ILE A C 1
ATOM 752 O O . ILE A 1 93 ? -0.512 -1.848 -4.192 1.00 98.06 93 ILE A O 1
ATOM 756 N N . GLY A 1 94 ? -1.456 -0.480 -2.701 1.00 96.00 94 GLY A N 1
ATOM 757 C CA . GLY A 1 94 ? -2.576 -0.090 -3.560 1.00 96.00 94 GLY A CA 1
ATOM 758 C C . GLY A 1 94 ? -2.252 0.849 -4.728 1.00 96.00 94 GLY A C 1
ATOM 759 O O . GLY A 1 94 ? -3.179 1.335 -5.369 1.00 96.00 94 GLY A O 1
ATOM 760 N N . PHE A 1 95 ? -0.978 1.139 -4.995 1.00 94.31 95 PHE A N 1
ATOM 761 C CA . PHE A 1 95 ? -0.569 2.066 -6.051 1.00 94.31 95 PHE A CA 1
ATOM 762 C C . PHE A 1 95 ? -0.341 1.315 -7.367 1.00 94.31 95 PHE A C 1
ATOM 764 O O . PHE A 1 95 ? 0.350 0.294 -7.381 1.00 94.31 95 PHE A O 1
ATOM 771 N N . HIS A 1 96 ? -0.935 1.792 -8.457 1.00 91.75 96 HIS A N 1
ATOM 772 C CA . HIS A 1 96 ? -0.928 1.112 -9.757 1.00 91.75 96 HIS A CA 1
ATOM 773 C C . HIS A 1 96 ? -1.083 2.095 -10.917 1.00 91.75 96 HIS A C 1
ATOM 775 O O . HIS A 1 96 ? -1.561 3.212 -10.720 1.00 91.75 96 HIS A O 1
ATOM 781 N N . VAL A 1 97 ? -0.703 1.672 -12.121 1.00 86.81 97 VAL A N 1
ATOM 782 C CA . VAL A 1 97 ? -0.931 2.424 -13.357 1.00 86.81 97 VAL A CA 1
ATOM 783 C C . VAL A 1 97 ? -2.291 2.074 -13.948 1.00 86.81 97 VAL A C 1
ATOM 785 O O . VAL A 1 97 ? -2.601 0.903 -14.168 1.00 86.81 97 VAL A O 1
ATOM 788 N N . ILE A 1 98 ? -3.077 3.098 -14.280 1.00 77.75 98 ILE A N 1
ATOM 789 C CA . ILE A 1 98 ? -4.271 2.948 -15.116 1.00 77.75 98 ILE A CA 1
ATOM 790 C C . ILE A 1 98 ? -3.838 3.125 -16.575 1.00 77.75 98 ILE A C 1
ATOM 792 O O . ILE A 1 98 ? -3.492 4.226 -17.003 1.00 77.75 98 ILE A O 1
ATOM 796 N N . LEU A 1 99 ? -3.850 2.040 -17.358 1.00 74.50 99 LEU A N 1
ATOM 797 C CA . LEU A 1 99 ? -3.308 2.026 -18.729 1.00 74.50 99 LEU A CA 1
ATOM 798 C C . LEU A 1 99 ? -3.962 3.035 -19.682 1.00 74.50 99 LEU A C 1
ATOM 800 O O . LEU A 1 99 ? -3.322 3.465 -20.636 1.00 74.50 99 LEU A O 1
ATOM 804 N N . THR A 1 100 ? -5.227 3.400 -19.459 1.00 75.25 100 THR A N 1
ATOM 805 C CA . THR A 1 100 ? -5.932 4.388 -20.293 1.00 75.25 100 THR A CA 1
ATOM 806 C C . THR A 1 100 ? -5.478 5.820 -20.036 1.00 75.25 100 THR A C 1
ATOM 808 O O . THR A 1 100 ? -5.626 6.663 -20.915 1.00 75.25 100 THR A O 1
ATOM 811 N N . GLU A 1 101 ? -4.949 6.096 -18.845 1.00 75.50 101 GLU A N 1
ATOM 812 C CA . GLU A 1 101 ? -4.484 7.424 -18.436 1.00 75.50 101 GLU A CA 1
ATOM 813 C C . GLU A 1 101 ? -2.960 7.547 -18.456 1.00 75.50 101 GLU A C 1
ATOM 815 O O . GLU A 1 101 ? -2.447 8.665 -18.419 1.00 75.50 101 GLU A O 1
ATOM 820 N N . GLU A 1 102 ? -2.256 6.409 -18.518 1.00 78.81 102 GLU A N 1
ATOM 821 C CA . GLU A 1 102 ? -0.793 6.303 -18.463 1.00 78.81 102 GLU A CA 1
ATOM 822 C C . GLU A 1 102 ? -0.221 7.015 -17.224 1.00 78.81 102 GLU A C 1
ATOM 824 O O . GLU A 1 102 ? 0.814 7.681 -17.262 1.00 78.81 102 GLU A O 1
ATOM 829 N N . ARG A 1 103 ? -0.941 6.904 -16.101 1.00 82.31 103 ARG A N 1
ATOM 830 C CA . ARG A 1 103 ? -0.627 7.567 -14.831 1.00 82.31 103 ARG A CA 1
ATOM 831 C C . ARG A 1 103 ? -0.825 6.634 -13.652 1.00 82.31 103 ARG A C 1
ATOM 833 O O . ARG A 1 103 ? -1.558 5.651 -13.735 1.00 82.31 103 ARG A O 1
ATOM 840 N N . TRP A 1 104 ? -0.148 6.964 -12.556 1.00 87.69 104 TRP A N 1
ATOM 841 C CA . TRP A 1 104 ? -0.241 6.242 -11.296 1.00 87.69 104 TRP A CA 1
ATOM 842 C C . TRP A 1 104 ? -1.391 6.753 -10.429 1.00 87.69 104 TRP A C 1
ATOM 844 O O . TRP A 1 104 ? -1.493 7.954 -10.180 1.00 87.69 104 TRP A O 1
ATOM 854 N N . HIS A 1 105 ? -2.186 5.823 -9.905 1.00 87.69 105 HIS A N 1
ATOM 855 C CA . HIS A 1 105 ? -3.332 6.087 -9.044 1.00 87.69 105 HIS A CA 1
ATOM 856 C C . HIS A 1 105 ? -3.302 5.197 -7.805 1.00 87.69 105 HIS A C 1
ATOM 858 O O . HIS A 1 105 ? -2.870 4.035 -7.832 1.00 87.69 105 HIS A O 1
ATOM 864 N N . TRP A 1 106 ? -3.819 5.749 -6.711 1.00 91.00 106 TRP A N 1
ATOM 865 C CA . TRP A 1 106 ? -4.303 4.935 -5.605 1.00 91.00 106 TRP A CA 1
ATOM 866 C C . TRP A 1 106 ? -5.618 4.250 -5.994 1.00 91.00 106 TRP A C 1
ATOM 868 O O . TRP A 1 106 ? -6.147 4.433 -7.086 1.00 91.00 106 TRP A O 1
ATOM 878 N N . LEU A 1 107 ? -6.099 3.383 -5.111 1.00 87.00 107 LEU A N 1
ATOM 879 C CA . LEU A 1 107 ? -7.182 2.441 -5.387 1.00 87.00 107 LEU A CA 1
ATOM 880 C C . LEU A 1 107 ? -8.493 3.097 -5.827 1.00 87.00 107 LEU A C 1
ATOM 882 O O . LEU A 1 107 ? -9.198 2.507 -6.649 1.00 87.00 107 LEU A O 1
ATOM 886 N N . ASP A 1 108 ? -8.776 4.278 -5.285 1.00 66.12 108 ASP A N 1
ATOM 887 C CA . ASP A 1 108 ? -9.903 5.126 -5.645 1.00 66.12 108 ASP A CA 1
ATOM 888 C C . ASP A 1 108 ? -9.320 6.346 -6.374 1.00 66.12 108 ASP A C 1
ATOM 890 O O . ASP A 1 108 ? -8.402 6.994 -5.873 1.00 66.12 108 ASP A O 1
ATOM 894 N N . GLU A 1 109 ? -9.785 6.568 -7.600 1.00 60.78 109 GLU A N 1
ATOM 895 C CA . GLU A 1 109 ? -9.119 7.236 -8.734 1.00 60.78 109 GLU A CA 1
ATOM 896 C C . GLU A 1 109 ? -8.855 8.755 -8.583 1.00 60.78 109 GLU A C 1
ATOM 898 O O . GLU A 1 109 ? -8.690 9.461 -9.578 1.00 60.78 109 GLU A O 1
ATOM 903 N N . ASP A 1 110 ? -8.754 9.284 -7.364 1.00 57.00 110 ASP A N 1
ATOM 904 C CA . ASP A 1 110 ? -8.611 10.716 -7.084 1.00 57.00 110 ASP A CA 1
ATOM 905 C C . ASP A 1 110 ? -7.167 11.217 -7.273 1.00 57.00 110 ASP A C 1
ATOM 907 O O . ASP A 1 110 ? -6.478 11.640 -6.345 1.00 57.00 110 ASP A O 1
ATOM 911 N N . GLY A 1 111 ? -6.731 11.211 -8.532 1.00 56.09 111 GLY A N 1
ATOM 912 C CA . GLY A 1 111 ? -5.627 12.021 -9.037 1.00 56.09 111 GLY A CA 1
ATOM 913 C C . GLY A 1 111 ? -4.217 11.677 -8.540 1.00 56.09 111 GLY A C 1
ATOM 914 O O . GLY A 1 111 ? -3.966 10.755 -7.765 1.00 56.09 111 GLY A O 1
ATOM 915 N N . THR A 1 112 ? -3.257 12.445 -9.060 1.00 60.56 112 THR A N 1
ATOM 916 C CA . THR A 1 112 ? -1.825 12.317 -8.765 1.00 60.56 112 THR A CA 1
ATOM 917 C C . THR A 1 112 ? -1.566 12.480 -7.263 1.00 60.56 112 THR A C 1
ATOM 919 O O . THR A 1 112 ? -2.029 13.460 -6.674 1.00 60.56 112 THR A O 1
ATOM 922 N N . PRO A 1 113 ? -0.799 11.586 -6.618 1.00 70.06 113 PRO A N 1
ATOM 923 C CA . PRO A 1 113 ? -0.588 11.671 -5.180 1.00 70.06 113 PRO A CA 1
ATOM 924 C C . PRO A 1 113 ? 0.289 12.867 -4.793 1.00 70.06 113 PRO A C 1
ATOM 926 O O . PRO A 1 113 ? 1.313 13.140 -5.417 1.00 70.06 113 PRO A O 1
ATOM 929 N N . ASN A 1 114 ? -0.069 13.533 -3.692 1.00 79.31 114 ASN A N 1
ATOM 930 C CA . ASN A 1 114 ? 0.737 14.611 -3.099 1.00 79.31 114 ASN A CA 1
ATOM 931 C C . ASN A 1 114 ? 2.009 14.097 -2.398 1.00 79.31 114 ASN A C 1
ATOM 933 O O . ASN A 1 114 ? 2.941 14.863 -2.162 1.00 79.31 114 ASN A O 1
ATOM 937 N N . TYR A 1 115 ? 2.045 12.809 -2.056 1.00 89.44 115 TYR A N 1
ATOM 938 C CA . TYR A 1 115 ? 3.185 12.132 -1.447 1.00 89.44 115 TYR A CA 1
ATOM 939 C C . TYR A 1 115 ? 3.693 11.043 -2.383 1.00 89.44 115 TYR A C 1
ATOM 941 O O . TYR A 1 115 ? 2.916 10.224 -2.873 1.00 89.44 115 TYR A O 1
ATOM 949 N N . THR A 1 116 ? 5.004 11.009 -2.604 1.00 91.75 116 THR A N 1
ATOM 950 C CA . THR A 1 116 ? 5.657 9.915 -3.321 1.00 91.75 116 THR A CA 1
ATOM 951 C C . THR A 1 116 ? 6.878 9.448 -2.551 1.00 91.75 116 THR A C 1
ATOM 953 O O . THR A 1 116 ? 7.567 10.245 -1.915 1.00 91.75 116 THR A O 1
ATOM 956 N N . ASN A 1 117 ? 7.140 8.146 -2.600 1.00 95.12 117 ASN A N 1
ATOM 957 C CA . ASN A 1 117 ? 8.310 7.544 -1.971 1.00 95.12 117 ASN A CA 1
ATOM 958 C C . ASN A 1 117 ? 8.960 6.523 -2.905 1.00 95.12 117 ASN A C 1
ATOM 960 O O . ASN A 1 117 ? 9.329 5.422 -2.501 1.00 95.12 117 ASN A O 1
ATOM 964 N N . TRP A 1 118 ? 9.049 6.860 -4.188 1.00 95.06 118 TRP A N 1
ATOM 965 C CA . TRP A 1 118 ? 9.735 6.021 -5.157 1.00 95.06 118 TRP A CA 1
ATOM 966 C C . TRP A 1 118 ? 11.189 5.799 -4.748 1.00 95.06 118 TRP A C 1
ATOM 968 O O . TRP A 1 118 ? 11.892 6.718 -4.321 1.00 95.06 118 TRP A O 1
ATOM 978 N N . ARG A 1 119 ? 11.657 4.560 -4.891 1.00 95.06 119 ARG A N 1
ATOM 979 C CA . ARG A 1 119 ? 13.081 4.263 -4.787 1.00 95.06 119 ARG A CA 1
ATOM 980 C C . ARG A 1 119 ? 13.824 5.041 -5.875 1.00 95.06 119 ARG A C 1
ATOM 982 O O . ARG A 1 119 ? 13.317 5.205 -6.976 1.00 95.06 119 ARG A O 1
ATOM 989 N N . TYR A 1 120 ? 15.047 5.482 -5.592 1.00 92.38 120 TYR A N 1
ATOM 990 C CA . TYR A 1 120 ? 15.890 6.094 -6.620 1.00 92.38 120 TYR A CA 1
ATOM 991 C C . TYR A 1 120 ? 15.982 5.194 -7.866 1.00 92.38 120 TYR A C 1
ATOM 993 O O . TYR A 1 120 ? 16.314 4.012 -7.736 1.00 92.38 120 TYR A O 1
ATOM 1001 N N . GLY A 1 121 ? 15.679 5.764 -9.036 1.00 89.62 121 GLY A N 1
ATOM 1002 C CA . GLY A 1 121 ? 15.588 5.049 -10.313 1.00 89.62 121 GLY A CA 1
ATOM 1003 C C . GLY A 1 121 ? 14.207 4.463 -10.635 1.00 89.62 121 GLY A C 1
ATOM 1004 O O . GLY A 1 121 ? 14.101 3.745 -11.616 1.00 89.62 121 GLY A O 1
ATOM 1005 N N . TYR A 1 122 ? 13.182 4.744 -9.822 1.00 90.50 122 TYR A N 1
ATOM 1006 C CA . TYR A 1 122 ? 11.808 4.283 -10.023 1.00 90.50 122 TYR A CA 1
ATOM 1007 C C . TYR A 1 122 ? 10.819 5.470 -10.123 1.00 90.50 122 TYR A C 1
ATOM 1009 O O . TYR A 1 122 ? 11.092 6.520 -9.530 1.00 90.50 122 TYR A O 1
ATOM 1017 N N . PRO A 1 123 ? 9.666 5.325 -10.806 1.00 87.94 123 PRO A N 1
ATOM 1018 C CA . PRO A 1 123 ? 9.304 4.179 -11.640 1.00 87.94 123 PRO A CA 1
ATOM 1019 C C . PRO A 1 123 ? 10.298 4.015 -12.798 1.00 87.94 123 PRO A C 1
ATOM 1021 O O . PRO A 1 123 ? 10.765 4.998 -13.366 1.00 87.94 123 PRO A O 1
ATOM 1024 N N . ASP A 1 124 ? 10.694 2.774 -13.053 1.00 83.06 124 ASP A N 1
ATOM 1025 C CA . ASP A 1 124 ? 11.631 2.426 -14.111 1.00 83.06 124 ASP A CA 1
ATOM 1026 C C . ASP A 1 124 ? 10.860 2.397 -15.432 1.00 83.06 124 ASP A C 1
ATOM 1028 O O . ASP A 1 124 ? 10.055 1.492 -15.662 1.00 83.06 124 ASP A O 1
ATOM 1032 N N . GLU A 1 125 ? 11.068 3.423 -16.260 1.00 74.50 125 GLU A N 1
ATOM 1033 C CA . GLU A 1 125 ? 10.423 3.563 -17.570 1.00 74.50 125 GLU A CA 1
ATOM 1034 C C . GLU A 1 125 ? 10.951 2.532 -18.585 1.00 74.50 125 GLU A C 1
ATOM 1036 O O . GLU A 1 125 ? 10.246 2.191 -19.536 1.00 74.50 125 GLU A O 1
ATOM 1041 N N . ASP A 1 126 ? 12.151 1.977 -18.365 1.00 67.12 126 ASP A N 1
ATOM 1042 C CA . ASP A 1 126 ? 12.756 0.967 -19.241 1.00 67.12 126 ASP A CA 1
ATOM 1043 C C . ASP A 1 126 ? 12.174 -0.438 -18.997 1.00 67.12 126 ASP A C 1
ATOM 1045 O O . ASP A 1 126 ? 12.385 -1.353 -19.798 1.00 67.12 126 ASP A O 1
ATOM 1049 N N . PHE A 1 127 ? 11.398 -0.624 -17.920 1.00 63.19 127 PHE A N 1
ATOM 1050 C CA . PHE A 1 127 ? 10.650 -1.861 -17.667 1.00 63.19 127 PHE A CA 1
ATOM 1051 C C . PHE A 1 127 ? 9.453 -2.042 -18.622 1.00 63.19 127 PHE A C 1
ATOM 1053 O O . PHE A 1 127 ? 8.826 -3.108 -18.648 1.00 63.19 127 PHE A O 1
ATOM 1060 N N . TRP A 1 128 ? 9.151 -1.026 -19.437 1.00 55.84 128 TRP A N 1
ATOM 1061 C CA . TRP A 1 128 ? 8.119 -1.064 -20.462 1.00 55.84 128 TRP A CA 1
ATOM 1062 C C . TRP A 1 128 ? 8.509 -1.992 -21.618 1.00 55.84 128 TRP A C 1
ATOM 1064 O O . TRP A 1 128 ? 9.222 -1.600 -22.541 1.00 55.84 128 TRP A O 1
ATOM 1074 N N . ASP A 1 129 ? 7.993 -3.225 -21.615 1.00 57.34 129 ASP A N 1
ATOM 1075 C CA . ASP A 1 129 ? 7.975 -4.057 -22.821 1.00 57.34 129 ASP A CA 1
ATOM 1076 C C . ASP A 1 129 ? 6.919 -3.500 -23.804 1.00 57.34 129 ASP A C 1
ATOM 1078 O O . ASP A 1 129 ? 5.708 -3.634 -23.553 1.00 57.34 129 ASP A O 1
ATOM 1082 N N . PRO A 1 130 ? 7.328 -2.919 -24.954 1.00 55.91 130 PRO A N 1
ATOM 1083 C CA . PRO A 1 130 ? 6.402 -2.339 -25.924 1.00 55.91 130 PRO A CA 1
ATOM 1084 C C . PRO A 1 130 ? 5.457 -3.376 -26.543 1.00 55.91 130 PRO A C 1
ATOM 1086 O O . PRO A 1 130 ? 4.411 -3.006 -27.077 1.00 55.91 130 PRO A O 1
ATOM 1089 N N . MET A 1 131 ? 5.808 -4.667 -26.494 1.00 54.00 131 MET A N 1
ATOM 1090 C CA . MET A 1 131 ? 4.966 -5.755 -26.990 1.00 54.00 131 MET A CA 1
ATOM 1091 C C . MET A 1 131 ? 3.904 -6.200 -25.982 1.00 54.00 131 MET A C 1
ATOM 1093 O O . MET A 1 131 ? 2.934 -6.835 -26.396 1.00 54.00 131 MET A O 1
ATOM 1097 N N . VAL A 1 132 ? 4.053 -5.881 -24.691 1.00 56.59 132 VAL A N 1
ATOM 1098 C CA . VAL A 1 132 ? 3.176 -6.420 -23.638 1.00 56.59 132 VAL A CA 1
ATOM 1099 C C . VAL A 1 132 ? 2.288 -5.355 -22.992 1.00 56.59 132 VAL A C 1
ATOM 1101 O O . VAL A 1 132 ? 1.279 -5.741 -22.408 1.00 56.59 132 VAL A O 1
ATOM 1104 N N . ARG A 1 133 ? 2.583 -4.045 -23.127 1.00 60.66 133 ARG A N 1
ATOM 1105 C CA . ARG A 1 133 ? 1.867 -2.951 -22.418 1.00 60.66 133 ARG A CA 1
ATOM 1106 C C . ARG A 1 133 ? 1.438 -3.396 -21.013 1.00 60.66 133 ARG A C 1
ATOM 1108 O O . ARG A 1 133 ? 0.252 -3.369 -20.676 1.00 60.66 133 ARG A O 1
ATOM 1115 N N . ALA A 1 134 ? 2.382 -3.958 -20.261 1.00 66.69 134 ALA A N 1
ATOM 1116 C CA . ALA A 1 134 ? 2.048 -4.639 -19.025 1.00 66.69 134 ALA A CA 1
ATOM 1117 C C . ALA A 1 134 ? 1.519 -3.613 -18.019 1.00 66.69 134 ALA A C 1
ATOM 1119 O O . ALA A 1 134 ? 2.111 -2.551 -17.848 1.00 66.69 134 ALA A O 1
ATOM 1120 N N . GLU A 1 135 ? 0.406 -3.926 -17.356 1.00 77.56 135 GLU A N 1
ATOM 1121 C CA . GLU A 1 135 ? -0.022 -3.146 -16.199 1.00 77.56 135 GLU A CA 1
ATOM 1122 C C . GLU A 1 135 ? 1.095 -3.154 -15.149 1.00 77.56 135 GLU A C 1
ATOM 1124 O O . GLU A 1 135 ? 1.642 -4.214 -14.804 1.00 77.56 135 GLU A O 1
ATOM 1129 N N . GLU A 1 136 ? 1.412 -1.968 -14.638 1.00 88.06 136 GLU A N 1
ATOM 1130 C CA . GLU A 1 136 ? 2.418 -1.776 -13.604 1.00 88.06 136 GLU A CA 1
ATOM 1131 C C . GLU A 1 136 ? 1.763 -1.500 -12.256 1.00 88.06 136 GLU A C 1
ATOM 1133 O O . GLU A 1 136 ? 0.818 -0.721 -12.128 1.00 88.06 136 GLU A O 1
ATOM 1138 N N . CYS A 1 137 ? 2.295 -2.149 -11.230 1.00 93.56 137 CYS A N 1
ATOM 1139 C CA . CYS A 1 137 ? 1.818 -2.082 -9.863 1.00 93.56 137 CYS A CA 1
ATOM 1140 C C . CYS A 1 137 ? 2.995 -1.806 -8.931 1.00 93.56 137 CYS A C 1
ATOM 1142 O O . CYS A 1 137 ? 4.120 -2.220 -9.205 1.00 93.56 137 CYS A O 1
ATOM 1144 N N . ALA A 1 138 ? 2.762 -1.130 -7.811 1.00 95.69 138 ALA A N 1
ATOM 1145 C CA . ALA A 1 138 ? 3.829 -0.803 -6.877 1.00 95.69 138 ALA A CA 1
ATOM 1146 C C . ALA A 1 138 ? 3.965 -1.859 -5.777 1.00 95.69 138 ALA A C 1
ATOM 1148 O O . ALA A 1 138 ? 2.990 -2.221 -5.110 1.00 95.69 138 ALA A O 1
ATOM 1149 N N . ILE A 1 139 ? 5.202 -2.282 -5.520 1.00 97.44 139 ILE A N 1
ATOM 1150 C CA . ILE A 1 139 ? 5.586 -2.933 -4.265 1.00 97.44 139 ILE A CA 1
ATOM 1151 C C . ILE A 1 139 ? 6.247 -1.918 -3.333 1.00 97.44 139 ILE A C 1
ATOM 1153 O O . ILE A 1 139 ? 7.042 -1.087 -3.769 1.00 97.44 139 ILE A O 1
ATOM 1157 N N . ALA A 1 140 ? 5.976 -2.029 -2.036 1.00 98.06 140 ALA A N 1
ATOM 1158 C CA . ALA A 1 140 ? 6.780 -1.396 -0.999 1.00 98.06 140 ALA A CA 1
ATOM 1159 C C . ALA A 1 140 ? 7.945 -2.324 -0.628 1.00 98.06 140 ALA A C 1
ATOM 1161 O O . ALA A 1 140 ? 7.728 -3.514 -0.386 1.00 98.06 140 ALA A O 1
ATOM 1162 N N . ALA A 1 141 ? 9.169 -1.797 -0.577 1.00 97.31 141 ALA A N 1
ATOM 1163 C CA . ALA A 1 141 ? 10.377 -2.568 -0.296 1.00 97.31 141 ALA A CA 1
ATOM 1164 C C . ALA A 1 141 ? 10.983 -2.209 1.063 1.00 97.31 141 ALA A C 1
ATOM 1166 O O . ALA A 1 141 ? 11.198 -1.041 1.367 1.00 97.31 141 ALA A O 1
ATOM 1167 N N . TRP A 1 142 ? 11.336 -3.204 1.872 1.00 96.19 142 TRP A N 1
ATOM 1168 C CA . TRP A 1 142 ? 12.100 -2.980 3.091 1.00 96.19 142 TRP A CA 1
ATOM 1169 C C . TRP A 1 142 ? 13.546 -2.642 2.733 1.00 96.19 142 TRP A C 1
ATOM 1171 O O . TRP A 1 142 ? 14.261 -3.444 2.130 1.00 96.19 142 TRP A O 1
ATOM 1181 N N . VAL A 1 143 ? 13.985 -1.451 3.128 1.00 90.31 143 VAL A N 1
ATOM 1182 C CA . VAL A 1 143 ? 15.373 -1.010 3.008 1.00 90.31 143 VAL A CA 1
ATOM 1183 C C . VAL A 1 143 ? 15.759 -0.360 4.326 1.00 90.31 143 VAL A C 1
ATOM 1185 O O . VAL A 1 143 ? 15.053 0.521 4.818 1.00 90.31 143 VAL A O 1
ATOM 1188 N N . ASN A 1 144 ? 16.870 -0.805 4.914 1.00 87.19 144 ASN A N 1
ATOM 1189 C CA . ASN A 1 144 ? 17.328 -0.280 6.194 1.00 87.19 144 ASN A CA 1
ATOM 1190 C C . ASN A 1 144 ? 17.505 1.247 6.123 1.00 87.19 144 ASN A C 1
ATOM 1192 O O . ASN A 1 144 ? 18.154 1.756 5.210 1.00 87.19 144 ASN A O 1
ATOM 1196 N N . GLY A 1 145 ? 16.921 1.963 7.082 1.00 87.81 145 GLY A N 1
ATOM 1197 C CA . GLY A 1 145 ? 16.969 3.424 7.144 1.00 87.81 145 GLY A CA 1
ATOM 1198 C C . GLY A 1 145 ? 16.046 4.168 6.169 1.00 87.81 145 GLY A C 1
ATOM 1199 O O . GLY A 1 145 ? 16.009 5.391 6.235 1.00 87.81 145 GLY A O 1
ATOM 1200 N N . LEU A 1 146 ? 15.277 3.483 5.312 1.00 91.75 146 LEU A N 1
ATOM 1201 C CA . LEU A 1 146 ? 14.302 4.115 4.411 1.00 91.75 146 LEU A CA 1
ATOM 1202 C C . LEU A 1 146 ? 12.875 3.684 4.748 1.00 91.75 146 LEU A C 1
ATOM 1204 O O . LEU A 1 146 ? 12.631 2.527 5.081 1.00 91.75 146 LEU A O 1
ATOM 1208 N N . GLY A 1 147 ? 11.917 4.603 4.631 1.00 92.75 147 GLY A N 1
ATOM 1209 C CA . GLY A 1 147 ? 10.508 4.391 4.973 1.00 92.75 147 GLY A CA 1
ATOM 1210 C C . GLY A 1 147 ? 9.731 3.558 3.956 1.00 92.75 147 GLY A C 1
ATOM 1211 O O . GLY A 1 147 ? 8.721 4.029 3.466 1.00 92.75 147 GLY A O 1
ATOM 1212 N N . ALA A 1 148 ? 10.188 2.356 3.612 1.00 96.00 148 ALA A N 1
ATOM 1213 C CA . ALA A 1 148 ? 9.559 1.468 2.628 1.00 96.00 148 ALA A CA 1
ATOM 1214 C C . ALA A 1 148 ? 9.401 2.071 1.213 1.00 96.00 148 ALA A C 1
ATOM 1216 O O . ALA A 1 148 ? 8.271 2.264 0.755 1.00 96.00 148 ALA A O 1
ATOM 1217 N N . PRO A 1 149 ? 10.509 2.384 0.512 1.00 97.12 149 PRO A N 1
ATOM 1218 C CA . PRO A 1 149 ? 10.446 2.965 -0.823 1.00 97.12 149 PRO A CA 1
ATOM 1219 C C . PRO A 1 149 ? 9.751 2.044 -1.835 1.00 97.12 149 PRO A C 1
ATOM 1221 O O . PRO A 1 149 ? 9.778 0.816 -1.707 1.00 97.12 149 PRO A O 1
ATOM 1224 N N . TRP A 1 150 ? 9.140 2.649 -2.849 1.00 96.75 150 TRP A N 1
ATOM 1225 C CA . TRP A 1 150 ? 8.297 1.973 -3.831 1.00 96.75 150 TRP A CA 1
ATOM 1226 C C . TRP A 1 150 ? 9.067 1.606 -5.097 1.00 96.75 150 TRP A C 1
ATOM 1228 O O . TRP A 1 150 ? 9.994 2.309 -5.502 1.00 96.75 150 TRP A O 1
ATOM 1238 N N . ILE A 1 151 ? 8.668 0.504 -5.723 1.00 94.69 151 ILE A N 1
ATOM 1239 C CA . ILE A 1 151 ? 9.243 -0.041 -6.959 1.00 94.69 151 ILE A CA 1
ATOM 1240 C C . ILE A 1 151 ? 8.060 -0.445 -7.851 1.00 94.69 151 ILE A C 1
ATOM 1242 O O . ILE A 1 151 ? 7.173 -1.155 -7.371 1.00 94.69 151 ILE A O 1
ATOM 1246 N N . ASN A 1 152 ? 8.013 0.013 -9.108 1.00 92.25 152 ASN A N 1
ATOM 1247 C CA . ASN A 1 152 ? 7.035 -0.480 -10.080 1.00 92.25 152 ASN A CA 1
ATOM 1248 C C . ASN A 1 152 ? 7.437 -1.881 -10.543 1.00 92.25 152 ASN A C 1
ATOM 1250 O O . ASN A 1 152 ? 8.611 -2.186 -10.742 1.00 92.25 152 ASN A O 1
ATOM 1254 N N . TYR A 1 153 ? 6.452 -2.760 -10.651 1.00 91.50 153 TYR A N 1
ATOM 1255 C CA . TYR A 1 153 ? 6.652 -4.128 -11.082 1.00 91.50 153 TYR A CA 1
ATOM 1256 C C . TYR A 1 153 ? 5.409 -4.650 -11.786 1.00 91.50 153 TYR A C 1
ATOM 1258 O O . TYR A 1 153 ? 4.306 -4.123 -11.642 1.00 91.50 153 TYR A O 1
ATOM 1266 N N . VAL A 1 154 ? 5.581 -5.732 -12.530 1.00 90.12 154 VAL A N 1
ATOM 1267 C CA . VAL A 1 154 ? 4.509 -6.279 -13.352 1.00 90.12 154 VAL A CA 1
ATOM 1268 C C . VAL A 1 154 ? 3.424 -6.920 -12.481 1.00 90.12 154 VAL A C 1
ATOM 1270 O O . VAL A 1 154 ? 3.696 -7.833 -11.696 1.00 90.12 154 VAL A O 1
ATOM 1273 N N . CYS A 1 155 ? 2.174 -6.472 -12.642 1.00 92.12 155 CYS A N 1
ATOM 1274 C CA . CYS A 1 155 ? 1.060 -6.802 -11.741 1.00 92.12 155 CYS A CA 1
ATOM 1275 C C . CYS A 1 155 ? 0.730 -8.305 -11.633 1.00 92.12 155 CYS A C 1
ATOM 1277 O O . CYS A 1 155 ? 0.125 -8.734 -10.645 1.00 92.12 155 CYS A O 1
ATOM 1279 N N . PHE A 1 156 ? 1.091 -9.125 -12.630 1.00 91.50 156 PHE A N 1
ATOM 1280 C CA . PHE A 1 156 ? 0.818 -10.570 -12.618 1.00 91.50 156 PHE A CA 1
ATOM 1281 C C . PHE A 1 156 ? 1.793 -11.382 -11.754 1.00 91.50 156 PHE A C 1
ATOM 1283 O O . PHE A 1 156 ? 1.545 -12.561 -11.494 1.00 91.50 156 PHE A O 1
ATOM 1290 N N . VAL A 1 157 ? 2.886 -10.774 -11.285 1.00 93.50 157 VAL A N 1
ATOM 1291 C CA . VAL A 1 157 ? 3.850 -11.442 -10.405 1.00 93.50 157 VAL A CA 1
ATOM 1292 C C . VAL A 1 157 ? 3.258 -11.580 -9.003 1.00 93.50 157 VAL A C 1
ATOM 1294 O O . VAL A 1 157 ? 2.543 -10.712 -8.506 1.00 93.50 157 VAL A O 1
ATOM 1297 N N . THR A 1 158 ? 3.525 -12.701 -8.339 1.00 97.38 158 THR A N 1
ATOM 1298 C CA . THR A 1 158 ? 2.975 -12.959 -7.008 1.00 97.38 158 THR A CA 1
ATOM 1299 C C . THR A 1 158 ? 3.884 -12.426 -5.906 1.00 97.38 158 THR A C 1
ATOM 1301 O O . THR A 1 158 ? 5.016 -12.890 -5.786 1.00 97.38 158 THR A O 1
ATOM 1304 N N . TYR A 1 159 ? 3.361 -11.558 -5.039 1.00 98.38 159 TYR A N 1
ATOM 1305 C CA . TYR A 1 159 ? 4.046 -11.088 -3.829 1.00 98.38 159 TYR A CA 1
ATOM 1306 C C . TYR A 1 159 ? 3.168 -11.274 -2.582 1.00 98.38 159 TYR A C 1
ATOM 1308 O O . TYR A 1 159 ? 1.945 -11.441 -2.698 1.00 98.38 159 TYR A O 1
ATOM 1316 N N . PRO A 1 160 ? 3.770 -11.248 -1.376 1.00 98.50 160 PRO A N 1
ATOM 1317 C CA . PRO A 1 160 ? 3.066 -10.853 -0.161 1.00 98.50 160 PRO A CA 1
ATOM 1318 C C . PRO A 1 160 ? 2.311 -9.540 -0.373 1.00 98.50 160 PRO A C 1
ATOM 1320 O O . PRO A 1 160 ? 2.674 -8.741 -1.233 1.00 98.50 160 PRO A O 1
ATOM 1323 N N . TYR A 1 161 ? 1.267 -9.295 0.403 1.00 98.75 161 TYR A N 1
ATOM 1324 C CA . TYR A 1 161 ? 0.437 -8.104 0.231 1.00 98.75 161 TYR A CA 1
ATOM 1325 C C . TYR A 1 161 ? -0.039 -7.564 1.570 1.00 98.75 161 TYR A C 1
ATOM 1327 O O . TYR A 1 161 ? -0.139 -8.304 2.552 1.00 98.75 161 TYR A O 1
ATOM 1335 N N . ILE A 1 162 ? -0.298 -6.262 1.615 1.00 98.56 162 ILE A N 1
ATOM 1336 C CA . ILE A 1 162 ? -0.732 -5.574 2.826 1.00 98.56 162 ILE A CA 1
ATOM 1337 C C . ILE A 1 162 ? -2.137 -5.034 2.583 1.00 98.56 162 ILE A C 1
ATOM 1339 O O . ILE A 1 162 ? -2.345 -4.237 1.671 1.00 98.56 162 ILE A O 1
ATOM 1343 N N . CYS A 1 163 ? -3.085 -5.474 3.404 1.00 98.00 163 CYS A N 1
ATOM 1344 C CA . CYS A 1 163 ? -4.456 -4.986 3.396 1.00 98.00 163 CYS A CA 1
ATOM 1345 C C . CYS A 1 163 ? -4.643 -3.874 4.426 1.00 98.00 163 CYS A C 1
ATOM 1347 O O . CYS A 1 163 ? -4.020 -3.881 5.491 1.00 98.00 163 CYS A O 1
ATOM 1349 N N . GLU A 1 164 ? -5.551 -2.960 4.122 1.00 95.75 164 GLU A N 1
ATOM 1350 C CA . GLU A 1 164 ? -6.016 -1.881 4.975 1.00 95.75 164 GLU A CA 1
ATOM 1351 C C . GLU A 1 164 ? -7.545 -1.892 5.043 1.00 95.75 164 GLU A C 1
ATOM 1353 O O . GLU A 1 164 ? -8.224 -1.992 4.025 1.00 95.75 164 GLU A O 1
ATOM 1358 N N . LYS A 1 165 ? -8.082 -1.778 6.256 1.00 90.75 165 LYS A N 1
ATOM 1359 C CA . LYS A 1 165 ? -9.512 -1.671 6.544 1.00 90.75 165 LYS A CA 1
ATOM 1360 C C . LYS A 1 165 ? -9.740 -0.397 7.353 1.00 90.75 165 LYS A C 1
ATOM 1362 O O . LYS A 1 165 ? -9.107 -0.250 8.405 1.00 90.75 165 LYS A O 1
ATOM 1367 N N . PRO A 1 166 ? -10.613 0.524 6.914 1.00 85.19 166 PRO A N 1
ATOM 1368 C CA . PRO A 1 166 ? -10.925 1.704 7.703 1.00 85.19 166 PRO A CA 1
ATOM 1369 C C . PRO A 1 166 ? -11.568 1.272 9.020 1.00 85.19 166 PRO A C 1
ATOM 1371 O O . PRO A 1 166 ? -12.437 0.397 9.066 1.00 85.19 166 PRO A O 1
ATOM 1374 N N . LEU A 1 167 ? -11.146 1.898 10.112 1.00 79.56 167 LEU A N 1
ATOM 1375 C CA . LEU A 1 167 ? -11.934 1.860 11.327 1.00 79.56 167 LEU A CA 1
ATOM 1376 C C . LEU A 1 167 ? -13.151 2.744 11.087 1.00 79.56 167 LEU A C 1
ATOM 1378 O O . LEU A 1 167 ? -13.020 3.796 10.456 1.00 79.56 167 LEU A O 1
ATOM 1382 N N . PRO A 1 168 ? -14.331 2.362 11.592 1.00 65.62 168 PRO A N 1
ATOM 1383 C CA . PRO A 1 168 ? -15.474 3.242 11.523 1.00 65.62 168 PRO A CA 1
ATOM 1384 C C . PRO A 1 168 ? -15.128 4.491 12.343 1.00 65.62 168 PRO A C 1
ATOM 1386 O O . PRO A 1 168 ? -15.085 4.479 13.577 1.00 65.62 168 PRO A O 1
ATOM 1389 N N . SER A 1 169 ? -14.783 5.563 11.633 1.00 53.62 169 SER A N 1
ATOM 1390 C CA . SER A 1 169 ? -14.561 6.873 12.218 1.00 53.62 169 SER A CA 1
ATOM 1391 C C . SER A 1 169 ? -15.882 7.329 12.829 1.00 53.62 169 SER A C 1
ATOM 1393 O O . SER A 1 169 ? -16.959 6.896 12.412 1.00 53.62 169 SER A O 1
ATOM 1395 N N . LYS A 1 170 ? -15.805 8.141 13.891 1.00 48.06 170 LYS A N 1
ATOM 1396 C CA . LYS A 1 170 ? -16.975 8.705 14.583 1.00 48.06 170 LYS A CA 1
ATOM 1397 C C . LYS A 1 170 ? -18.055 9.042 13.553 1.00 48.06 170 LYS A C 1
ATOM 1399 O O . LYS A 1 170 ? -17.798 9.867 12.683 1.00 48.06 170 LYS A O 1
ATOM 1404 N N . CYS A 1 171 ? -19.232 8.419 13.643 1.00 48.00 171 CYS A N 1
ATOM 1405 C CA . CYS A 1 171 ? -20.357 8.778 12.788 1.00 48.00 171 CYS A CA 1
ATOM 1406 C C . CYS A 1 171 ? -20.603 10.289 12.907 1.00 48.00 171 CYS A C 1
ATOM 1408 O O . CYS A 1 171 ? -21.137 10.751 13.915 1.00 48.00 171 CYS A O 1
ATOM 1410 N N . GLN A 1 172 ? -20.216 11.069 11.903 1.00 40.75 172 GLN A N 1
ATOM 1411 C CA . GLN A 1 172 ? -20.659 12.449 11.782 1.00 40.75 172 GLN A CA 1
ATOM 1412 C C . GLN A 1 172 ? -21.879 12.427 10.875 1.00 40.75 172 GLN A C 1
ATOM 1414 O O . GLN A 1 172 ? -21.788 12.195 9.671 1.00 40.75 172 GLN A O 1
ATOM 1419 N N . TRP A 1 173 ? -23.049 12.569 11.490 1.00 39.28 173 TRP A N 1
ATOM 1420 C CA . TRP A 1 173 ? -24.290 12.728 10.755 1.00 39.28 173 TRP A CA 1
ATOM 1421 C C . TRP A 1 173 ? -24.401 14.191 10.337 1.00 39.28 173 TRP A C 1
ATOM 1423 O O . TRP A 1 173 ? -24.497 15.063 11.197 1.00 39.28 173 TRP A O 1
ATOM 1433 N N . ASN A 1 174 ? -24.372 14.449 9.033 1.00 44.22 174 ASN A N 1
ATOM 1434 C CA . ASN A 1 174 ? -24.871 15.698 8.470 1.00 44.22 174 ASN A CA 1
ATOM 1435 C C . ASN A 1 174 ? -26.217 15.365 7.814 1.00 44.22 174 ASN A C 1
ATOM 1437 O O . ASN A 1 174 ? -26.321 14.285 7.231 1.00 44.22 174 ASN A O 1
ATOM 1441 N N . ASP A 1 175 ? -27.223 16.238 7.948 1.00 40.91 175 ASP A N 1
ATOM 1442 C CA . ASP A 1 175 ? -28.679 15.979 7.818 1.00 40.91 175 ASP A CA 1
ATOM 1443 C C . ASP A 1 175 ? -29.189 15.205 6.573 1.00 40.91 175 ASP A C 1
ATOM 1445 O O . ASP A 1 175 ? -30.374 14.887 6.487 1.00 40.91 175 ASP A O 1
ATOM 1449 N N . THR A 1 176 ? -28.331 14.826 5.628 1.00 37.50 176 THR A N 1
ATOM 1450 C CA . THR A 1 176 ? -28.714 14.142 4.386 1.00 37.50 176 THR A CA 1
ATOM 1451 C C . THR A 1 176 ? -27.863 12.939 3.986 1.00 37.50 176 THR A C 1
ATOM 1453 O O . THR A 1 176 ? -28.299 12.190 3.118 1.00 37.50 176 THR A O 1
ATOM 1456 N N . VAL A 1 177 ? -26.688 12.692 4.577 1.00 39.81 177 VAL A N 1
ATOM 1457 C CA . VAL A 1 177 ? -25.796 11.603 4.134 1.00 39.81 177 VAL A CA 1
ATOM 1458 C C . VAL A 1 177 ? -24.919 11.147 5.305 1.00 39.81 177 VAL A C 1
ATOM 1460 O O . VAL A 1 177 ? -24.306 11.972 5.981 1.00 39.81 177 VAL A O 1
ATOM 1463 N N . CYS A 1 178 ? -24.817 9.835 5.552 1.00 43.59 178 CYS A N 1
ATOM 1464 C CA . CYS A 1 178 ? -23.704 9.301 6.340 1.00 43.59 178 CYS A CA 1
ATOM 1465 C C . CYS A 1 178 ? -22.420 9.634 5.572 1.00 43.59 178 CYS A C 1
ATOM 1467 O O . CYS A 1 178 ? -22.135 9.007 4.566 1.00 43.59 178 CYS A O 1
ATOM 1469 N N . LEU A 1 179 ? -21.649 10.636 5.983 1.00 40.62 179 LEU A N 1
ATOM 1470 C CA . LEU A 1 179 ? -20.555 11.170 5.157 1.00 40.62 179 LEU A CA 1
ATOM 1471 C C . LEU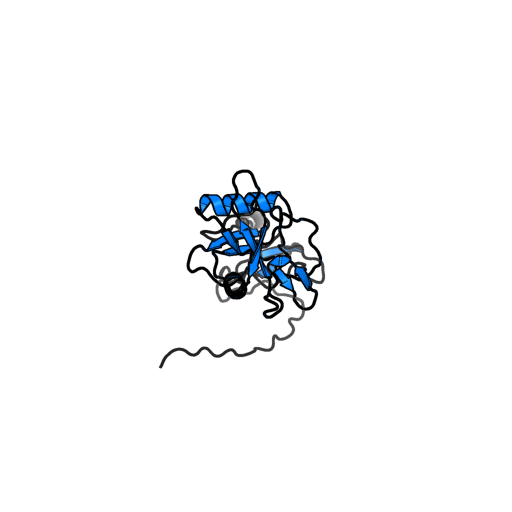 A 1 179 ? -19.340 10.235 4.977 1.00 40.62 179 LEU A C 1
ATOM 1473 O O . LEU A 1 179 ? -18.297 10.699 4.554 1.00 40.62 179 LEU A O 1
ATOM 1477 N N . ASN A 1 180 ? -19.483 8.933 5.247 1.00 43.19 180 ASN A N 1
ATOM 1478 C CA . ASN A 1 180 ? -18.588 7.859 4.808 1.00 43.19 180 ASN A CA 1
ATOM 1479 C C . ASN A 1 180 ? -19.360 6.524 4.738 1.00 43.19 180 ASN A C 1
ATOM 1481 O O . ASN A 1 180 ? -19.113 5.589 5.498 1.00 43.19 180 ASN A O 1
ATOM 1485 N N . ILE A 1 181 ? -20.356 6.453 3.850 1.00 42.28 181 ILE A N 1
ATOM 1486 C CA . ILE A 1 181 ? -20.983 5.197 3.404 1.00 42.28 181 ILE A CA 1
ATOM 1487 C C . ILE A 1 181 ? -20.201 4.631 2.214 1.00 42.28 181 ILE A C 1
ATOM 1489 O O . ILE A 1 181 ? -20.618 4.759 1.070 1.00 42.28 181 ILE A O 1
ATOM 1493 N N . HIS A 1 182 ? -19.101 3.934 2.488 1.00 37.81 182 HIS A N 1
ATOM 1494 C CA . HIS A 1 182 ? -18.932 2.646 1.821 1.00 37.81 182 HIS A CA 1
ATOM 1495 C C . HIS A 1 182 ? -19.486 1.613 2.801 1.00 37.81 182 HIS A C 1
ATOM 1497 O O . HIS A 1 182 ? -19.001 1.457 3.918 1.00 37.81 182 HIS A O 1
ATOM 1503 N N . GLU A 1 183 ? -20.648 1.086 2.435 1.00 40.12 183 GLU A N 1
ATOM 1504 C CA . GLU A 1 183 ? -21.641 0.450 3.294 1.00 40.12 183 GLU A CA 1
ATOM 1505 C C . GLU A 1 183 ? -21.053 -0.578 4.271 1.00 40.12 183 GLU A C 1
ATOM 1507 O O . GLU A 1 183 ? -20.525 -1.610 3.874 1.00 40.12 183 GLU A O 1
ATOM 1512 N N . THR A 1 184 ? -21.201 -0.288 5.568 1.00 44.47 184 THR A N 1
ATOM 1513 C CA . THR A 1 184 ? -21.160 -1.248 6.683 1.00 44.47 184 THR A CA 1
ATOM 1514 C C . THR A 1 184 ? -20.070 -2.318 6.569 1.00 44.47 184 THR A C 1
ATOM 1516 O O . THR A 1 184 ? -20.363 -3.493 6.339 1.00 44.47 184 THR A O 1
ATOM 1519 N N . TYR A 1 185 ? -18.814 -1.921 6.788 1.00 43.25 185 TYR A N 1
ATOM 1520 C CA . TYR A 1 185 ? -17.742 -2.865 7.094 1.00 43.25 185 TYR A CA 1
ATOM 1521 C C . TYR A 1 185 ? -18.193 -3.755 8.265 1.00 43.25 185 TYR A C 1
ATOM 1523 O O . TYR A 1 185 ? -18.399 -3.278 9.380 1.00 43.25 185 TYR A O 1
ATOM 1531 N N . ASP A 1 186 ? -18.403 -5.041 7.981 1.00 49.34 186 ASP A N 1
ATOM 1532 C CA . ASP A 1 186 ? -18.716 -6.094 8.955 1.00 49.34 186 ASP A CA 1
ATOM 1533 C C . ASP A 1 186 ? -20.085 -5.987 9.669 1.00 49.34 186 ASP A C 1
ATOM 1535 O O . ASP A 1 186 ? -20.242 -6.339 10.836 1.00 49.34 186 ASP A O 1
ATOM 1539 N N . GLY A 1 187 ? -21.109 -5.463 8.980 1.00 50.94 187 GLY A N 1
ATOM 1540 C CA . GLY A 1 187 ? -22.497 -5.456 9.473 1.00 50.94 187 GLY A CA 1
ATOM 1541 C C . GLY A 1 187 ? -22.836 -4.356 10.486 1.00 50.94 187 GLY A C 1
ATOM 1542 O O . GLY A 1 187 ? -24.008 -4.169 10.812 1.00 50.94 187 GLY A O 1
ATOM 1543 N N . TRP A 1 188 ? -21.859 -3.573 10.939 1.00 51.50 188 TRP A N 1
ATOM 1544 C CA . TRP A 1 188 ? -22.077 -2.430 11.826 1.00 51.50 188 TRP A CA 1
ATOM 1545 C C . TRP A 1 188 ? -22.987 -1.373 11.191 1.00 51.50 188 TRP A C 1
ATOM 1547 O O . TRP A 1 188 ? -22.756 -0.932 10.067 1.00 51.50 188 TRP A O 1
ATOM 1557 N N . LYS A 1 189 ? -24.010 -0.919 11.924 1.00 56.97 189 LYS A N 1
ATOM 1558 C CA . LYS A 1 189 ? -24.933 0.137 11.482 1.00 56.97 189 LYS A CA 1
ATOM 1559 C C . LYS A 1 189 ? -24.632 1.448 12.192 1.00 56.97 189 LYS A C 1
ATOM 1561 O O . LYS A 1 189 ? -24.433 1.473 13.404 1.00 56.97 189 LYS A O 1
ATOM 1566 N N . CYS A 1 190 ? -24.676 2.549 11.450 1.00 58.75 190 CYS A N 1
ATOM 1567 C CA . CYS A 1 190 ? -24.697 3.881 12.039 1.00 58.75 190 CYS A CA 1
ATOM 1568 C C . CYS A 1 190 ? -26.149 4.253 12.380 1.00 58.75 190 CYS A C 1
ATOM 1570 O O . CYS A 1 190 ? -26.993 4.329 11.487 1.00 58.75 190 CYS A O 1
ATOM 1572 N N . LEU A 1 191 ? -26.457 4.459 13.662 1.00 58.53 191 LEU A N 1
ATOM 1573 C CA . LEU A 1 191 ? -27.791 4.839 14.135 1.00 58.53 191 LEU A CA 1
ATOM 1574 C C . LEU A 1 191 ? -27.768 6.211 14.813 1.00 58.53 191 LEU A C 1
ATOM 1576 O O . LEU A 1 191 ? -26.843 6.532 15.559 1.00 58.53 191 LEU A O 1
ATOM 1580 N N . LYS A 1 192 ? -28.828 7.001 14.609 1.00 57.56 192 LYS A N 1
ATOM 1581 C CA . LYS A 1 192 ? -29.066 8.261 15.328 1.00 57.56 192 LYS A CA 1
ATOM 1582 C C . LYS A 1 192 ? -29.794 7.973 16.642 1.00 57.56 192 LYS A C 1
ATOM 1584 O O . LYS A 1 192 ? -30.906 7.443 16.637 1.00 57.56 192 LYS A O 1
ATOM 1589 N N . GLY A 1 193 ? -29.172 8.314 17.768 1.00 51.16 193 GLY A N 1
ATOM 1590 C CA . GLY A 1 193 ? -29.829 8.294 19.073 1.00 51.16 193 GLY A CA 1
ATOM 1591 C C . GLY A 1 193 ? -30.914 9.371 19.179 1.00 51.16 193 GLY A C 1
ATOM 1592 O O . GLY A 1 193 ? -30.940 10.328 18.406 1.00 51.16 193 GLY A O 1
ATOM 1593 N N . ARG A 1 194 ? -31.820 9.245 20.159 1.00 53.09 194 ARG A N 1
ATOM 1594 C CA . ARG A 1 194 ? -32.864 10.266 20.417 1.00 53.09 194 ARG A CA 1
ATOM 1595 C C . ARG A 1 194 ? -32.291 11.625 20.824 1.00 53.09 194 ARG A C 1
ATOM 1597 O O . ARG A 1 194 ? -32.959 12.637 20.675 1.00 53.09 194 ARG A O 1
ATOM 1604 N N . ASP A 1 195 ? -31.066 11.627 21.328 1.00 60.25 195 ASP A N 1
ATOM 1605 C CA . ASP A 1 195 ? -30.266 12.805 21.658 1.00 60.25 195 ASP A CA 1
ATOM 1606 C C . ASP A 1 195 ? -29.630 13.471 20.427 1.00 60.25 195 ASP A C 1
ATOM 1608 O O . ASP A 1 195 ? -28.891 14.441 20.559 1.00 60.25 195 ASP A O 1
ATOM 1612 N N . GLY A 1 196 ? -29.889 12.949 19.225 1.00 52.56 196 GLY A N 1
ATOM 1613 C CA . GLY A 1 196 ? -29.296 13.435 17.984 1.00 52.56 196 GLY A CA 1
ATOM 1614 C C . GLY A 1 196 ? -27.860 12.965 17.759 1.00 52.56 196 GLY A C 1
ATOM 1615 O O . GLY A 1 196 ? -27.300 13.254 16.705 1.00 52.56 196 GLY A O 1
ATOM 1616 N N . VAL A 1 197 ? -27.280 12.204 18.693 1.00 54.78 197 VAL A N 1
ATOM 1617 C CA . VAL A 1 197 ? -25.900 11.718 18.605 1.00 54.78 197 VAL A CA 1
ATOM 1618 C C . VAL A 1 197 ? -25.861 10.415 17.815 1.00 54.78 197 VAL A C 1
ATOM 1620 O O . VAL A 1 197 ? -26.556 9.445 18.141 1.00 54.78 197 VAL A O 1
ATOM 1623 N N . ALA A 1 198 ? -25.029 10.377 16.778 1.00 56.16 198 ALA A N 1
ATOM 1624 C CA . ALA A 1 198 ? -24.831 9.180 15.980 1.00 56.16 198 ALA A CA 1
ATOM 1625 C C . ALA A 1 198 ? -23.871 8.199 16.669 1.00 56.16 198 ALA A C 1
ATOM 1627 O O . ALA A 1 198 ? -22.867 8.592 17.265 1.00 56.16 198 ALA A O 1
ATOM 1628 N N . ARG A 1 199 ? -24.203 6.910 16.600 1.00 59.16 199 ARG A N 1
ATOM 1629 C CA . ARG A 1 199 ? -23.460 5.813 17.227 1.00 59.16 199 ARG A CA 1
ATOM 1630 C C . ARG A 1 199 ? -23.305 4.663 16.243 1.00 59.16 199 ARG A C 1
ATOM 1632 O O . ARG A 1 199 ? -24.184 4.430 15.414 1.00 59.16 199 ARG A O 1
ATOM 1639 N N . ILE A 1 200 ? -22.200 3.942 16.366 1.00 59.88 200 ILE A N 1
ATOM 1640 C CA . ILE A 1 200 ? -21.902 2.747 15.576 1.00 59.88 200 ILE A CA 1
ATOM 1641 C C . ILE A 1 200 ? -22.327 1.540 16.413 1.00 59.88 200 ILE A C 1
ATOM 1643 O O . ILE A 1 200 ? -21.871 1.396 17.542 1.00 59.88 200 ILE A O 1
ATOM 1647 N N . VAL A 1 201 ? -23.230 0.703 15.902 1.00 58.09 201 VAL A N 1
ATOM 1648 C CA . VAL A 1 201 ? -23.790 -0.439 16.649 1.00 58.09 201 VAL A CA 1
ATOM 1649 C C . VAL A 1 201 ? -23.702 -1.750 15.870 1.00 58.09 201 VAL A C 1
ATOM 1651 O O . VAL A 1 201 ? -23.841 -1.758 14.646 1.00 58.09 201 VAL A O 1
ATOM 1654 N N . TRP A 1 202 ? -23.503 -2.862 16.582 1.00 52.16 202 TRP A N 1
ATOM 1655 C CA . TRP A 1 202 ? -23.447 -4.212 16.008 1.00 52.16 202 TRP A CA 1
ATOM 1656 C C . TRP A 1 202 ? -24.876 -4.823 15.971 1.00 52.16 202 TRP A C 1
ATOM 1658 O O . TRP A 1 202 ? -25.540 -4.835 17.010 1.00 52.16 202 TRP A O 1
ATOM 1668 N N . PRO A 1 203 ? -25.387 -5.346 14.834 1.00 51.12 203 PRO A N 1
ATOM 1669 C CA . PRO A 1 203 ? -26.745 -5.912 14.687 1.00 51.12 203 PRO A CA 1
ATOM 1670 C C . PRO A 1 203 ? -27.234 -6.954 15.724 1.00 51.12 203 PRO A C 1
ATOM 1672 O O . PRO A 1 203 ? -28.368 -6.863 16.178 1.00 51.12 203 PRO A O 1
ATOM 1675 N N . GLU A 1 204 ? -26.416 -7.933 16.108 1.00 52.69 204 GLU A N 1
ATOM 1676 C CA . GLU A 1 204 ? -26.655 -8.976 17.122 1.00 52.69 204 GLU A CA 1
ATOM 1677 C C . GLU A 1 204 ? -26.844 -8.466 18.558 1.00 52.69 204 GLU A C 1
ATOM 1679 O O . GLU A 1 204 ? -27.273 -9.228 19.421 1.00 52.69 204 GLU A O 1
ATOM 1684 N N . THR A 1 205 ? -26.608 -7.180 18.839 1.00 52.16 205 THR A N 1
ATOM 1685 C CA . THR A 1 205 ? -26.892 -6.616 20.173 1.00 52.16 205 THR A CA 1
ATOM 1686 C C . THR A 1 205 ? -28.393 -6.450 20.467 1.00 52.16 205 THR A C 1
ATOM 1688 O O . THR A 1 205 ? -28.759 -6.051 21.572 1.00 52.16 205 THR A O 1
ATOM 1691 N N . TYR A 1 206 ? -29.282 -6.804 19.526 1.00 48.69 206 TYR A N 1
ATOM 1692 C CA . TYR A 1 206 ? -30.733 -6.794 19.723 1.00 48.69 206 TYR A CA 1
ATOM 1693 C C . TYR A 1 206 ? -31.304 -8.214 19.885 1.00 48.69 206 TYR A C 1
ATOM 1695 O O . TYR A 1 206 ? -31.224 -9.012 18.948 1.00 48.69 206 TYR A O 1
ATOM 1703 N N . PRO A 1 207 ? -31.963 -8.542 21.015 1.00 36.09 207 PRO A N 1
ATOM 1704 C CA . PRO A 1 207 ? -32.707 -9.789 21.127 1.00 36.09 207 PRO A CA 1
ATOM 1705 C C . PRO A 1 207 ? -33.877 -9.801 20.124 1.00 36.09 207 PRO A C 1
ATOM 1707 O O . PRO A 1 207 ? -34.539 -8.765 19.937 1.00 36.09 207 PRO A O 1
ATOM 1710 N N . PRO A 1 208 ? -34.164 -10.953 19.484 1.00 33.62 208 PRO A N 1
ATOM 1711 C CA . PRO A 1 208 ? -35.255 -11.071 18.526 1.00 33.62 208 PRO A CA 1
ATOM 1712 C C . PRO A 1 208 ? -36.586 -10.764 19.224 1.00 33.62 208 PRO A C 1
ATOM 1714 O O . PRO A 1 208 ? -36.960 -11.427 20.186 1.00 33.62 208 PRO A O 1
ATOM 1717 N N . GLY A 1 209 ? -37.282 -9.725 18.754 1.00 41.97 209 GLY A N 1
ATOM 1718 C CA . GLY A 1 209 ? -38.553 -9.258 19.324 1.00 41.97 209 GLY A CA 1
ATOM 1719 C C . GLY A 1 209 ? -38.488 -7.936 20.097 1.00 41.97 209 GLY A C 1
ATOM 1720 O O . GLY A 1 209 ? -39.527 -7.449 20.536 1.00 41.97 209 GLY A O 1
ATOM 1721 N N . SER A 1 210 ? -37.315 -7.310 20.232 1.00 42.56 210 SER A N 1
ATOM 1722 C CA . SER A 1 210 ? -37.241 -5.932 20.730 1.00 42.56 210 SER A CA 1
ATOM 1723 C C . SER A 1 210 ? -37.651 -4.950 19.627 1.00 42.56 210 SER A C 1
ATOM 1725 O O . SER A 1 210 ? -37.061 -4.907 18.547 1.00 42.56 210 SER A O 1
ATOM 1727 N N . SER A 1 211 ? -38.697 -4.159 19.876 1.00 41.41 211 SER A N 1
ATOM 1728 C CA . SER A 1 211 ? -39.020 -3.009 19.035 1.00 41.41 211 SER A CA 1
ATOM 1729 C C . SER A 1 211 ? -37.849 -2.032 19.119 1.00 41.41 211 SER A C 1
ATOM 1731 O O . SER A 1 211 ? -37.697 -1.323 20.118 1.00 41.41 211 SER A O 1
ATOM 1733 N N . GLY A 1 212 ? -37.001 -2.025 18.089 1.00 42.56 212 GLY A N 1
ATOM 1734 C CA . GLY A 1 212 ? -35.985 -0.995 17.903 1.00 42.56 212 GLY A CA 1
ATOM 1735 C C . GLY A 1 212 ? -36.611 0.407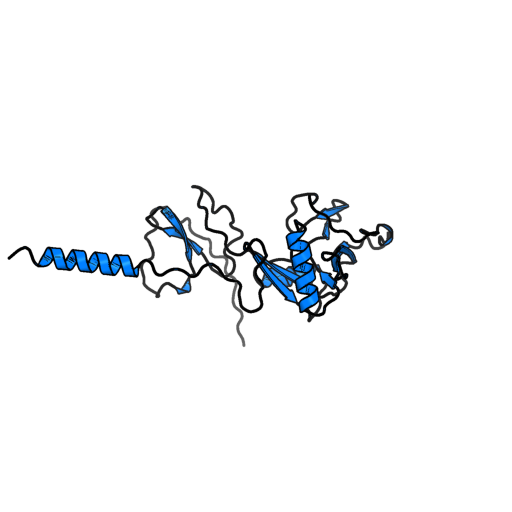 17.920 1.00 42.56 212 GLY A C 1
ATOM 1736 O O . GLY A 1 212 ? -37.840 0.542 17.885 1.00 42.56 212 GLY A O 1
ATOM 1737 N N . PRO A 1 213 ? -35.799 1.475 18.000 1.00 32.38 213 PRO A N 1
ATOM 1738 C CA . PRO A 1 213 ? -36.326 2.832 17.999 1.00 32.38 213 PRO A CA 1
ATOM 1739 C C . PRO A 1 213 ? -37.237 3.014 16.783 1.00 32.38 213 PRO A C 1
ATOM 1741 O O . PRO A 1 213 ? -36.817 2.796 15.650 1.00 32.38 213 PRO A O 1
ATOM 1744 N N . ILE A 1 214 ? -38.501 3.351 17.043 1.00 33.66 214 ILE A N 1
ATOM 1745 C CA . ILE A 1 214 ? -39.509 3.604 16.015 1.00 33.66 214 ILE A CA 1
ATOM 1746 C C . ILE A 1 214 ? -38.989 4.764 15.166 1.00 33.66 214 ILE A C 1
ATOM 1748 O O . ILE A 1 214 ? -38.958 5.913 15.610 1.00 33.66 214 ILE A O 1
ATOM 1752 N N . ILE A 1 215 ? -38.521 4.437 13.964 1.00 36.72 215 ILE A N 1
ATOM 1753 C CA . ILE A 1 215 ? -38.085 5.397 12.958 1.00 36.72 215 ILE A CA 1
ATOM 1754 C C . ILE A 1 215 ? -39.355 6.067 12.436 1.00 36.72 215 ILE A C 1
ATOM 1756 O O . ILE A 1 215 ? -40.088 5.502 11.627 1.00 36.72 215 ILE A O 1
ATOM 1760 N N . SER A 1 216 ? -39.652 7.266 12.932 1.00 32.09 216 SER A N 1
ATOM 1761 C CA . SER A 1 216 ? -40.587 8.156 12.252 1.00 32.09 216 SER A CA 1
ATOM 1762 C C . SER A 1 216 ? -39.873 8.722 11.030 1.00 32.09 216 SER A C 1
ATOM 1764 O O . SER A 1 216 ? -39.054 9.628 11.159 1.00 32.09 216 SER A O 1
ATOM 1766 N N . GLY A 1 217 ? -40.164 8.174 9.855 1.00 31.00 217 GLY A N 1
ATOM 1767 C CA . GLY A 1 217 ? -39.641 8.677 8.588 1.00 31.00 217 GLY A CA 1
ATOM 1768 C C . GLY A 1 217 ? -39.504 7.562 7.565 1.00 31.00 217 GLY A C 1
ATOM 1769 O O . GLY A 1 217 ? -38.493 6.876 7.543 1.00 31.00 217 GLY A O 1
ATOM 1770 N N . TYR A 1 218 ? -40.565 7.375 6.779 1.00 27.59 218 TYR A N 1
ATOM 1771 C CA . TYR A 1 218 ? -40.656 6.636 5.516 1.00 27.59 218 TYR A CA 1
ATOM 1772 C C . TYR A 1 218 ? -39.429 5.788 5.130 1.00 27.59 218 TYR A C 1
ATOM 1774 O O . TYR A 1 218 ? -38.530 6.246 4.429 1.00 27.59 218 TYR A O 1
ATOM 1782 N N . ALA A 1 219 ? -39.436 4.513 5.522 1.00 31.58 219 ALA A N 1
ATOM 1783 C CA . ALA A 1 219 ? -38.618 3.509 4.857 1.00 31.58 219 ALA A CA 1
ATOM 1784 C C . ALA A 1 219 ? -39.229 3.234 3.473 1.00 31.58 219 ALA A C 1
ATOM 1786 O O . ALA A 1 219 ? -40.344 2.718 3.376 1.00 31.58 219 ALA A O 1
ATOM 1787 N N . LEU A 1 220 ? -38.516 3.592 2.404 1.00 26.19 220 LEU A N 1
ATOM 1788 C CA . LEU A 1 220 ? -38.827 3.087 1.067 1.00 26.19 220 LEU A CA 1
ATOM 1789 C C . LEU A 1 220 ? -38.532 1.573 1.014 1.00 26.19 220 LEU A C 1
ATOM 1791 O O . LEU A 1 220 ? -37.581 1.120 1.659 1.00 26.19 220 LEU A O 1
ATOM 1795 N N . PRO A 1 221 ? -39.319 0.767 0.276 1.00 28.28 221 PRO A N 1
ATOM 1796 C CA . PRO A 1 221 ? -39.134 -0.678 0.245 1.00 28.28 221 PRO A CA 1
ATOM 1797 C C . PRO A 1 221 ? -37.845 -1.035 -0.501 1.00 28.28 221 PRO A C 1
ATOM 1799 O O . PRO A 1 221 ? -37.680 -0.695 -1.671 1.00 28.28 221 PRO A O 1
ATOM 1802 N N . ILE A 1 222 ? -36.953 -1.773 0.159 1.00 34.34 222 ILE A N 1
ATOM 1803 C CA . ILE A 1 222 ? -35.803 -2.413 -0.484 1.00 34.34 222 ILE A CA 1
ATOM 1804 C C . ILE A 1 222 ? -36.334 -3.570 -1.338 1.00 34.34 222 ILE A C 1
ATOM 1806 O O . ILE A 1 222 ? -36.881 -4.543 -0.811 1.00 34.34 222 ILE A O 1
ATOM 1810 N N . LEU A 1 223 ? -36.168 -3.472 -2.658 1.00 28.55 223 LEU A N 1
ATOM 1811 C CA . LEU A 1 223 ? -36.360 -4.594 -3.574 1.00 28.55 223 LEU A CA 1
ATOM 1812 C C . LEU A 1 223 ? -35.341 -5.688 -3.232 1.00 28.55 223 LEU A C 1
ATOM 1814 O O . LEU A 1 223 ? -34.130 -5.508 -3.332 1.00 28.55 223 LEU A O 1
ATOM 1818 N N . ARG A 1 224 ? -35.861 -6.833 -2.795 1.00 31.81 224 ARG A N 1
ATOM 1819 C CA . ARG A 1 224 ? -35.106 -8.036 -2.451 1.00 31.81 224 ARG A CA 1
ATOM 1820 C C . ARG A 1 224 ? -34.557 -8.662 -3.742 1.00 31.81 224 ARG A C 1
ATOM 1822 O O . ARG A 1 224 ? -35.303 -9.320 -4.459 1.00 31.81 224 ARG A O 1
ATOM 1829 N N . SER A 1 225 ? -33.266 -8.496 -4.037 1.00 31.59 225 SER A N 1
ATOM 1830 C CA . SER A 1 225 ? -32.590 -9.349 -5.022 1.00 31.59 225 SER A CA 1
ATOM 1831 C C . SER A 1 225 ? -32.240 -10.682 -4.361 1.00 31.59 225 SER A C 1
ATOM 1833 O O . SER A 1 225 ? -31.371 -10.757 -3.490 1.00 31.59 225 SER A O 1
ATOM 1835 N N . GLU A 1 226 ? -32.946 -11.740 -4.743 1.00 37.28 226 GLU A N 1
ATOM 1836 C CA . GLU A 1 226 ? -32.647 -13.111 -4.340 1.00 37.28 226 GLU A CA 1
ATOM 1837 C C . GLU A 1 226 ? -31.259 -13.537 -4.844 1.00 37.28 226 GLU A C 1
ATOM 1839 O O . GLU A 1 226 ? -31.028 -13.618 -6.050 1.00 37.28 22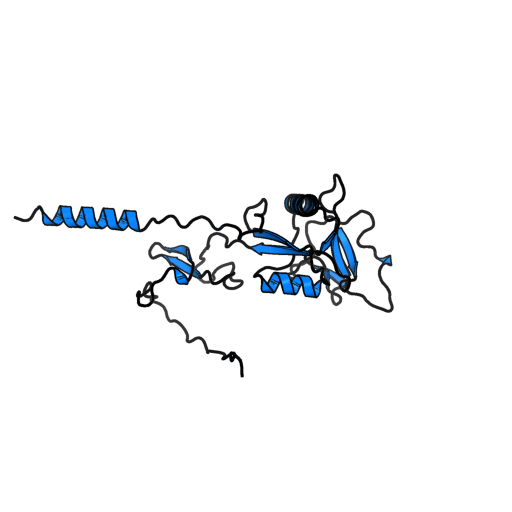6 GLU A O 1
ATOM 1844 N N . LYS A 1 227 ? -30.350 -13.910 -3.935 1.00 34.09 227 LYS A N 1
ATOM 1845 C CA . LYS A 1 227 ? -29.215 -14.777 -4.276 1.00 34.09 227 LYS A CA 1
ATOM 1846 C C . LYS A 1 227 ? -29.361 -16.092 -3.517 1.00 34.09 227 LYS A C 1
ATOM 1848 O O . LYS A 1 227 ? -29.148 -16.184 -2.312 1.00 34.09 227 LYS A O 1
ATOM 1853 N N . ARG A 1 228 ? -29.818 -17.091 -4.272 1.00 34.41 228 ARG A N 1
ATOM 1854 C CA . ARG A 1 228 ? -30.011 -18.499 -3.909 1.00 34.41 228 ARG A CA 1
ATOM 1855 C C . ARG A 1 228 ? -28.757 -19.074 -3.230 1.00 34.41 228 ARG A C 1
ATOM 1857 O O . ARG A 1 228 ? -27.693 -19.103 -3.845 1.00 34.41 228 ARG A O 1
ATOM 1864 N N . ARG A 1 229 ? -28.911 -19.594 -2.006 1.00 36.12 229 ARG A N 1
ATOM 1865 C CA . ARG A 1 229 ? -28.016 -20.613 -1.433 1.00 36.12 229 ARG A CA 1
ATOM 1866 C C . ARG A 1 229 ? -28.196 -21.907 -2.232 1.00 36.12 229 ARG A C 1
ATOM 1868 O O . ARG A 1 229 ? -29.327 -22.340 -2.440 1.00 36.12 229 ARG A O 1
ATOM 1875 N N . ARG A 1 230 ? -27.095 -22.505 -2.686 1.00 36.91 230 ARG A N 1
ATOM 1876 C CA . ARG A 1 230 ? -27.033 -23.928 -3.033 1.00 36.91 230 ARG A CA 1
ATOM 1877 C C . ARG A 1 230 ? -26.230 -24.604 -1.931 1.00 36.91 230 ARG A C 1
ATOM 1879 O O . ARG A 1 230 ? -25.011 -24.489 -1.931 1.00 36.91 230 ARG A O 1
ATOM 1886 N N . ASP A 1 231 ? -26.938 -25.267 -1.027 1.00 43.03 231 ASP A N 1
ATOM 1887 C CA . ASP A 1 231 ? -26.387 -26.328 -0.195 1.00 43.03 231 ASP A CA 1
ATOM 1888 C C . ASP A 1 231 ? -26.720 -27.669 -0.868 1.00 43.03 231 ASP A C 1
ATOM 1890 O O . ASP A 1 231 ? -27.856 -27.891 -1.285 1.00 43.03 231 ASP A O 1
ATOM 1894 N N . LEU A 1 232 ? -25.683 -28.493 -1.021 1.00 36.88 232 LEU A N 1
ATOM 1895 C CA . LEU A 1 232 ? -25.650 -29.951 -0.857 1.00 36.88 232 LEU A CA 1
ATOM 1896 C C . LEU A 1 232 ? -26.902 -30.770 -1.248 1.00 36.88 232 LEU A C 1
ATOM 1898 O O . LEU A 1 232 ? -27.868 -30.868 -0.492 1.00 36.88 232 LEU A O 1
ATOM 1902 N N . GLN A 1 233 ? -26.770 -31.491 -2.366 1.00 38.28 233 GLN A N 1
ATOM 1903 C CA . GLN A 1 233 ? -27.113 -32.913 -2.503 1.00 38.28 233 GLN A CA 1
ATOM 1904 C C . GLN A 1 233 ? -25.942 -33.621 -3.180 1.00 38.28 233 GLN A C 1
ATOM 1906 O O . GLN A 1 233 ? -25.337 -32.989 -4.079 1.00 38.28 233 GLN A O 1
#

InterPro domains:
  IPR001304 C-type lectin-like [PF00059] (51-165)
  IPR001304 C-type lectin-like [PS50041] (38-164)
  IPR001304 C-type lectin-like [SM00034] (29-164)
  IPR016186 C-type lectin-like/link domain superfamily [G3DSA:3.10.100.10] (20-167)
  IPR016187 C-type lectin fold [SSF56436] (10-167)
  IPR018378 C-type lectin, conserved site [PS00615] (137-163)
  IPR050111 C-type lectin and snaclec domain-containing protein [PTHR22803] (26-183)

Radius of gyration: 24.3 Å; chains: 1; bounding box: 67×49×79 Å

Organism: NCBI:txid259542

pLDDT: mean 71.75, std 23.8, range [26.19, 98.75]